Protein AF-A0A352S4W5-F1 (afdb_monomer_lite)

Radius of gyration: 32.64 Å; chains: 1; bounding box: 51×98×69 Å

Sequence (208 aa):
KQLTDIVNQSGFYPNVVENALDYLTMEVQQLAQMAQLSLSVPFSATVPSLVLPGTKGRALGLVGFDANGNAIIYPVTASVGAGNLISEGPFVAGTNFTPGTTTTLTLSQSYGTAANVQVHFDGTYQGTDQYTLNGAQIIFNVPIPVGVNKVYVVGGTTLSANLPSSGSVGDAQINWGGILNRVVDSIAALRALSSGSHNRAFATGYYG

Foldseek 3Di:
DPPPQPPPDDPDDSVVVVVVVVVVVVVVVVVVVVVVVDDDDDPPADDAAADDDPPVLQPQWDWDADPRGHTDTHHPDVCVQFPDWDKQDFDFDPHQDDAQPDFKGFGPWFQPWLVQKWKDQVNHTDDSVQWTGDTRMIGGPGGHHPPGGTMIMIGGGDDPPPDQPVPNCDLVNDQQPVPDEAEDAEPVVVVVDDCVRHVHYDHPDHHD

Secondary structure (DSSP, 8-state):
---------SSS-HHHHHHHHHHHHHHHHHHHHHHHTS----TTS------PPPTTTTTTEEEEE-TT--EEEEE--GGGG-S--EE---EEBTTTB-TTT--EEE-SS--SSGGGEEEEETTEEE-TTSEEEETTEEEESSPPPTT--EEEEEE-SS-----PPTT---GGGS--TTT--EEESSHHHHHTS-TTT-SSEEES-S--

pLDDT: mean 80.19, std 13.21, range [46.16, 96.0]

Structure (mmCIF, N/CA/C/O backbone):
data_AF-A0A352S4W5-F1
#
_entry.id   AF-A0A352S4W5-F1
#
loop_
_atom_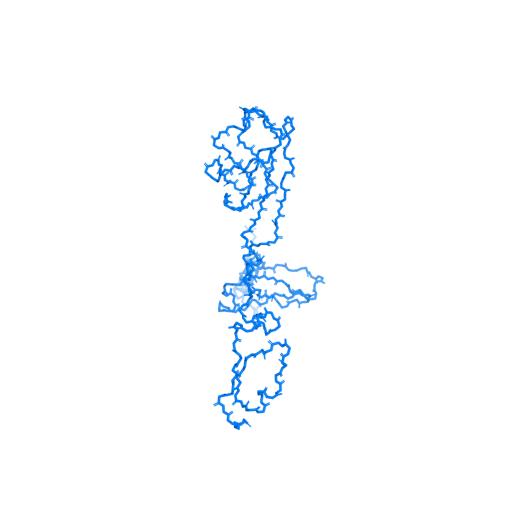site.group_PDB
_atom_site.id
_atom_site.type_symbol
_atom_site.label_atom_id
_atom_site.label_alt_id
_atom_site.label_comp_id
_atom_site.label_asym_id
_atom_site.label_entity_id
_atom_site.label_seq_id
_atom_site.pdbx_PDB_ins_code
_atom_site.Cartn_x
_atom_site.Cartn_y
_atom_site.Cartn_z
_atom_site.occupancy
_atom_site.B_iso_or_equiv
_atom_site.auth_seq_id
_atom_site.auth_comp_id
_atom_site.auth_asym_id
_atom_site.auth_atom_id
_atom_site.pdbx_PDB_model_num
ATOM 1 N N . LYS A 1 1 ? 7.316 62.866 0.713 1.00 49.31 1 LYS A N 1
ATOM 2 C CA . LYS A 1 1 ? 8.700 63.317 0.428 1.00 49.31 1 LYS A CA 1
ATOM 3 C C . LYS A 1 1 ? 9.700 62.336 1.044 1.00 49.31 1 LYS A C 1
ATOM 5 O O . LYS A 1 1 ? 10.182 62.561 2.141 1.00 49.31 1 LYS A O 1
ATOM 10 N N . GLN A 1 2 ? 10.010 61.274 0.315 1.00 46.16 2 GLN A N 1
ATOM 11 C CA . GLN A 1 2 ? 11.384 60.882 0.021 1.00 46.16 2 GLN A CA 1
ATOM 12 C C . GLN A 1 2 ? 11.359 60.778 -1.505 1.00 46.16 2 GLN A C 1
ATOM 14 O O . GLN A 1 2 ? 10.527 60.050 -2.037 1.00 46.16 2 GLN A O 1
ATOM 19 N N . LEU A 1 3 ? 12.078 61.660 -2.201 1.00 53.09 3 LEU A N 1
ATOM 20 C CA . LEU A 1 3 ? 12.102 61.648 -3.663 1.00 53.09 3 LEU A CA 1
ATOM 21 C C . LEU A 1 3 ? 13.002 60.483 -4.087 1.00 53.09 3 LEU A C 1
ATOM 23 O O . LEU A 1 3 ? 14.208 60.660 -4.212 1.00 53.09 3 LEU A O 1
ATOM 27 N N . THR A 1 4 ? 12.435 59.287 -4.231 1.00 55.66 4 THR A N 1
ATOM 28 C CA . THR A 1 4 ? 13.068 58.161 -4.933 1.00 55.66 4 THR A CA 1
ATOM 29 C C . THR A 1 4 ? 12.816 58.325 -6.425 1.00 55.66 4 THR A C 1
ATOM 31 O O . THR A 1 4 ? 12.075 57.563 -7.030 1.00 55.66 4 THR A O 1
ATOM 34 N N . ASP A 1 5 ? 13.360 59.397 -6.985 1.00 59.59 5 ASP A N 1
ATOM 35 C CA . ASP A 1 5 ? 13.502 59.546 -8.425 1.00 59.59 5 ASP A CA 1
ATOM 36 C C . ASP A 1 5 ? 14.958 59.950 -8.642 1.00 59.59 5 ASP A C 1
ATOM 38 O O . ASP A 1 5 ? 15.397 61.016 -8.188 1.00 59.59 5 ASP A O 1
ATOM 42 N N . ILE A 1 6 ? 15.754 59.035 -9.196 1.00 57.72 6 ILE A N 1
ATOM 43 C CA . ILE A 1 6 ? 17.152 59.312 -9.511 1.00 57.72 6 ILE A CA 1
ATOM 44 C C . ILE A 1 6 ? 17.125 60.376 -10.609 1.00 57.72 6 ILE A C 1
ATOM 46 O O . ILE A 1 6 ? 16.661 60.150 -11.720 1.00 57.72 6 ILE A O 1
ATOM 50 N N . VAL A 1 7 ? 17.586 61.583 -10.306 1.00 61.25 7 VAL A N 1
ATOM 51 C CA . VAL A 1 7 ? 17.651 62.652 -11.307 1.00 61.25 7 VAL A CA 1
ATOM 52 C C . VAL A 1 7 ? 18.766 62.363 -12.315 1.00 61.25 7 VAL A C 1
ATOM 54 O O . VAL A 1 7 ? 19.828 61.858 -11.952 1.00 61.25 7 VAL A O 1
ATOM 57 N N . ASN A 1 8 ? 18.526 62.687 -13.589 1.00 56.41 8 ASN A N 1
ATOM 58 C CA . ASN A 1 8 ? 19.443 62.432 -14.704 1.00 56.41 8 ASN A CA 1
ATOM 59 C C . ASN A 1 8 ? 20.763 63.208 -14.533 1.00 56.41 8 ASN A C 1
ATOM 61 O O . ASN A 1 8 ? 20.871 64.356 -14.957 1.00 56.41 8 ASN A O 1
ATOM 65 N N . GLN A 1 9 ? 21.745 62.599 -13.863 1.00 59.91 9 GLN A N 1
ATOM 66 C CA . GLN A 1 9 ? 23.038 63.216 -13.545 1.00 59.91 9 GLN A CA 1
ATOM 67 C C . GLN A 1 9 ? 24.246 62.529 -14.202 1.00 59.91 9 GLN A C 1
ATOM 69 O O . GLN A 1 9 ? 25.379 62.860 -13.861 1.00 59.91 9 GLN A O 1
ATOM 74 N N . SER A 1 10 ? 24.071 61.599 -15.150 1.00 60.97 10 SER A N 1
ATOM 75 C CA . SER A 1 10 ? 25.204 61.057 -15.921 1.00 60.97 10 SER A CA 1
ATOM 76 C C . SER A 1 10 ? 24.767 60.177 -17.100 1.00 60.97 10 SER A C 1
ATOM 78 O O . SER A 1 10 ? 23.579 60.034 -17.361 1.00 60.97 10 SER A O 1
ATOM 80 N N . GLY A 1 11 ? 25.730 59.546 -17.788 1.00 63.12 11 GLY A N 1
ATOM 81 C CA . GLY A 1 11 ? 25.560 58.683 -18.971 1.00 63.12 11 GLY A CA 1
ATOM 82 C C . GLY A 1 11 ? 24.716 57.408 -18.794 1.00 63.12 11 GLY A C 1
ATOM 83 O O . GLY A 1 11 ? 24.704 56.569 -19.691 1.00 63.12 11 GLY A O 1
ATOM 84 N N . PHE A 1 12 ? 24.000 57.270 -17.677 1.00 58.69 12 PHE A N 1
ATOM 85 C CA . PHE A 1 12 ? 23.005 56.233 -17.428 1.00 58.69 12 PHE A CA 1
ATOM 86 C C . PHE A 1 12 ? 21.668 56.907 -17.132 1.00 58.69 12 PHE A C 1
ATOM 88 O O . PHE A 1 12 ? 21.506 57.570 -16.109 1.00 58.69 12 PHE A O 1
ATOM 95 N N . TYR A 1 13 ? 20.718 56.750 -18.052 1.00 70.88 13 TYR A N 1
ATOM 96 C CA . TYR A 1 13 ? 19.383 57.316 -17.916 1.00 70.88 13 TYR A CA 1
ATOM 97 C C . TYR A 1 13 ? 18.656 56.651 -16.735 1.00 70.88 13 TYR A C 1
ATOM 99 O O . TYR A 1 13 ? 18.467 55.435 -16.764 1.00 70.88 13 TYR A O 1
ATOM 107 N N . PRO A 1 14 ? 18.200 57.415 -15.730 1.00 70.94 14 PRO A N 1
ATOM 108 C CA . PRO A 1 14 ? 17.545 56.872 -14.538 1.00 70.94 14 PRO A CA 1
ATOM 109 C C . PRO A 1 14 ? 16.365 55.942 -14.822 1.00 70.94 14 PRO A C 1
ATOM 111 O O . PRO A 1 14 ? 16.257 54.880 -14.227 1.00 70.94 14 PRO A O 1
ATOM 114 N N . ASN A 1 15 ? 15.543 56.284 -15.816 1.00 73.44 15 ASN A N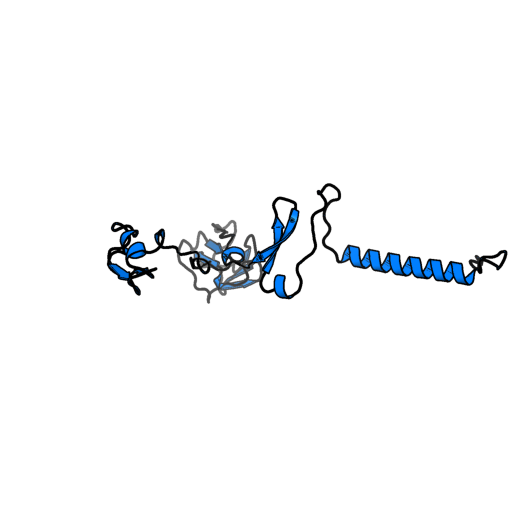 1
ATOM 115 C CA . ASN A 1 15 ? 14.419 55.461 -16.267 1.00 73.44 15 ASN A CA 1
ATOM 116 C C . ASN A 1 15 ? 14.868 54.050 -16.711 1.00 73.44 15 ASN A C 1
ATOM 118 O O . ASN A 1 15 ? 14.196 53.067 -16.426 1.00 73.44 15 ASN A O 1
ATOM 122 N N . VAL A 1 16 ? 16.040 53.926 -17.343 1.00 77.12 16 VAL A N 1
ATOM 123 C CA . VAL A 1 16 ? 16.600 52.622 -17.741 1.00 77.12 16 VAL A CA 1
ATOM 124 C C . VAL A 1 16 ? 17.017 51.806 -16.517 1.00 77.12 16 VAL A C 1
ATOM 126 O O . VAL A 1 16 ? 16.836 50.592 -16.509 1.00 77.12 16 VAL A O 1
ATOM 129 N N . VAL A 1 17 ? 17.550 52.462 -15.484 1.00 79.31 17 VAL A N 1
A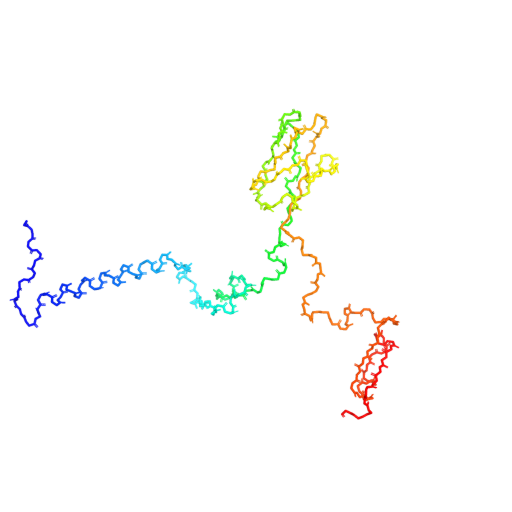TOM 130 C CA . VAL A 1 17 ? 17.971 51.805 -14.239 1.00 79.31 17 VAL A CA 1
ATOM 131 C C . VAL A 1 17 ? 16.761 51.327 -13.438 1.00 79.31 17 VAL A C 1
ATOM 133 O O . VAL A 1 17 ? 16.753 50.180 -13.004 1.00 79.31 17 VAL A O 1
ATOM 136 N N . GLU A 1 18 ? 15.725 52.155 -13.303 1.00 83.25 18 GLU A N 1
ATOM 137 C CA . GLU A 1 18 ? 14.492 51.776 -12.600 1.00 83.25 18 GLU A CA 1
ATOM 138 C C . GLU A 1 18 ? 13.754 50.648 -13.331 1.00 83.25 18 GLU A C 1
ATOM 140 O O . GLU A 1 18 ? 13.415 49.638 -12.723 1.00 83.25 18 GLU A O 1
ATOM 145 N N . ASN A 1 19 ? 13.622 50.731 -14.660 1.00 81.69 19 ASN A N 1
ATOM 146 C CA . ASN A 1 19 ? 13.033 49.640 -15.442 1.00 81.69 19 ASN A CA 1
ATOM 147 C C . ASN A 1 19 ? 13.830 48.333 -15.306 1.00 81.69 19 ASN A C 1
ATOM 149 O O . ASN A 1 19 ? 13.241 47.253 -15.267 1.00 81.69 19 ASN A O 1
ATOM 153 N N . ALA A 1 20 ? 15.164 48.409 -15.246 1.00 84.81 20 ALA A N 1
ATOM 154 C CA . ALA A 1 20 ? 16.004 47.235 -15.031 1.00 84.81 20 ALA A CA 1
ATOM 155 C C . ALA A 1 20 ? 15.819 46.653 -13.619 1.00 84.81 20 ALA A C 1
ATOM 157 O O . ALA A 1 20 ? 15.785 45.434 -13.466 1.00 84.81 20 ALA A O 1
ATOM 158 N N . LEU A 1 21 ? 15.663 47.499 -12.597 1.00 86.81 21 LEU A N 1
ATOM 159 C CA . LEU A 1 21 ? 15.423 47.076 -11.217 1.00 86.81 21 LEU A CA 1
ATOM 160 C C . LEU A 1 21 ? 14.041 46.426 -11.047 1.00 86.81 21 LEU A C 1
ATOM 162 O O . LEU A 1 21 ? 13.929 45.380 -10.404 1.00 86.81 21 LEU A O 1
ATOM 166 N N . ASP A 1 22 ? 13.006 46.999 -11.659 1.00 88.69 22 ASP A N 1
ATOM 167 C CA . ASP A 1 22 ? 11.654 46.436 -11.670 1.00 88.69 22 ASP A CA 1
ATOM 168 C C . ASP A 1 22 ? 11.630 45.082 -12.384 1.00 88.69 22 ASP A C 1
ATOM 170 O O . ASP A 1 22 ? 11.047 44.116 -11.888 1.00 88.69 22 ASP A O 1
ATOM 174 N N . TYR A 1 23 ? 12.329 44.977 -13.517 1.00 89.56 23 TYR A N 1
ATOM 175 C CA . TYR A 1 23 ? 12.470 43.726 -14.253 1.00 89.56 23 TYR A CA 1
ATOM 176 C C . TYR A 1 23 ? 13.184 42.645 -13.428 1.00 89.56 23 TYR A C 1
ATOM 178 O O . TYR A 1 23 ? 12.669 41.534 -13.306 1.00 89.56 23 TYR A O 1
ATOM 186 N N . LEU A 1 24 ? 14.304 42.979 -12.777 1.00 90.12 24 LEU A N 1
ATOM 187 C CA . LEU A 1 24 ? 14.994 42.060 -11.864 1.00 90.12 24 LEU A CA 1
ATOM 188 C C . LEU A 1 24 ? 14.100 41.642 -10.692 1.00 90.12 24 LEU A C 1
ATOM 190 O O . LEU A 1 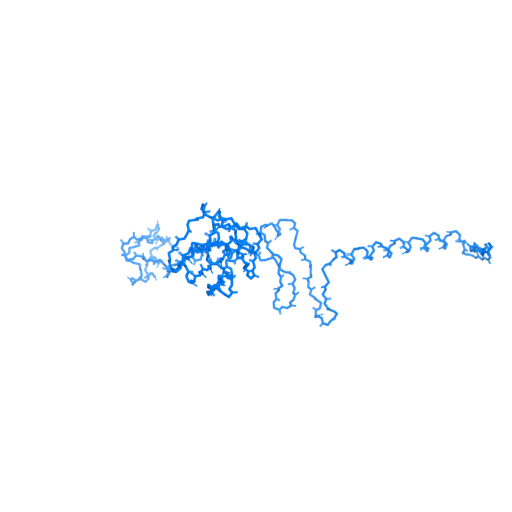24 ? 14.100 40.480 -10.289 1.00 90.12 24 LEU A O 1
ATOM 194 N N . THR A 1 25 ? 13.304 42.567 -10.159 1.00 92.38 25 THR A N 1
ATOM 195 C CA . THR A 1 25 ? 12.363 42.274 -9.074 1.00 92.38 25 THR A CA 1
ATOM 196 C C . THR A 1 25 ? 11.287 41.291 -9.532 1.00 92.38 25 THR A C 1
ATOM 198 O O . THR A 1 25 ? 10.990 40.335 -8.815 1.00 92.38 25 THR A O 1
ATOM 201 N N . MET A 1 26 ? 10.749 41.468 -10.743 1.00 94.81 26 MET A N 1
ATOM 202 C CA . MET A 1 26 ? 9.802 40.523 -11.338 1.00 94.81 26 MET A CA 1
ATOM 203 C C . MET A 1 26 ? 10.430 39.143 -11.559 1.00 94.81 26 MET A C 1
ATOM 205 O O . MET A 1 26 ? 9.821 38.140 -11.188 1.00 94.81 26 MET A O 1
ATOM 209 N N . GLU A 1 27 ? 11.644 39.064 -12.108 1.00 93.81 27 GLU A N 1
ATOM 210 C CA . GLU A 1 27 ? 12.341 37.785 -12.307 1.00 93.81 27 GLU A CA 1
ATOM 211 C C . GLU A 1 27 ? 12.600 37.059 -10.979 1.00 93.81 27 GLU A C 1
ATOM 213 O O . GLU A 1 27 ? 12.355 35.856 -10.869 1.00 93.81 27 GLU A O 1
ATOM 218 N N . VAL A 1 28 ? 13.026 37.779 -9.935 1.00 92.88 28 VAL A N 1
ATOM 219 C CA . VAL A 1 28 ? 13.244 37.206 -8.596 1.00 92.88 28 VAL A CA 1
ATOM 220 C C . VAL A 1 28 ? 11.937 36.698 -7.990 1.00 92.88 28 VAL A C 1
ATOM 222 O O . VAL A 1 28 ? 11.913 35.614 -7.406 1.00 92.88 28 VAL A O 1
ATOM 225 N N . GLN A 1 29 ? 10.836 37.437 -8.151 1.00 92.31 29 GLN A N 1
ATOM 226 C CA . GLN A 1 29 ? 9.517 36.993 -7.696 1.00 92.31 29 GLN A CA 1
ATOM 227 C C . GLN A 1 29 ? 9.057 35.727 -8.433 1.00 92.31 29 GLN A C 1
ATOM 229 O O . GLN A 1 29 ? 8.552 34.799 -7.797 1.00 92.31 29 GLN A O 1
ATOM 234 N N . GLN A 1 30 ? 9.288 35.641 -9.747 1.00 92.88 30 GLN A N 1
ATOM 235 C CA . GLN A 1 30 ? 8.976 34.448 -10.538 1.00 92.88 30 GLN A CA 1
ATOM 236 C C . GLN A 1 30 ? 9.821 33.241 -10.111 1.00 92.88 30 GLN A C 1
ATOM 238 O O . GLN A 1 30 ? 9.277 32.158 -9.891 1.00 92.88 30 GLN A O 1
ATOM 243 N N . LEU A 1 31 ? 11.130 33.421 -9.919 1.00 90.94 31 LEU A N 1
ATOM 244 C CA . LEU A 1 31 ? 12.028 32.371 -9.430 1.00 90.94 31 LEU A CA 1
ATOM 245 C C . LEU A 1 31 ? 11.635 31.885 -8.030 1.00 90.94 31 LEU A C 1
ATOM 247 O O . LEU A 1 31 ? 11.645 30.680 -7.778 1.00 90.94 31 LEU A O 1
ATOM 251 N N . ALA A 1 32 ? 11.238 32.792 -7.135 1.00 89.62 32 ALA A N 1
ATOM 252 C CA . ALA A 1 32 ? 10.765 32.436 -5.800 1.00 89.62 32 ALA A CA 1
ATOM 253 C C . ALA A 1 32 ? 9.486 31.586 -5.860 1.00 89.62 32 ALA A C 1
ATOM 255 O O . ALA A 1 32 ? 9.396 30.561 -5.182 1.00 89.62 32 ALA A O 1
ATOM 256 N N . GLN A 1 33 ? 8.530 31.956 -6.716 1.00 91.50 33 GLN A N 1
ATOM 257 C CA . GLN A 1 33 ? 7.308 31.178 -6.916 1.00 91.50 33 GLN A CA 1
ATOM 258 C C . GLN A 1 33 ? 7.606 29.798 -7.520 1.00 91.50 33 GLN A C 1
ATOM 260 O O . GLN A 1 33 ? 7.054 28.792 -7.074 1.00 91.50 33 GLN A O 1
ATOM 265 N N . MET A 1 34 ? 8.511 29.726 -8.500 1.00 88.00 34 MET A N 1
ATOM 266 C CA . MET A 1 34 ? 8.946 28.453 -9.080 1.00 88.00 34 MET A CA 1
ATOM 267 C C . MET A 1 34 ? 9.621 27.556 -8.040 1.00 88.00 34 MET A C 1
ATOM 269 O O . MET A 1 34 ? 9.313 26.368 -7.977 1.00 88.00 34 MET A O 1
ATOM 273 N N . ALA A 1 35 ? 10.488 28.113 -7.192 1.00 85.62 35 ALA A N 1
ATOM 274 C CA . ALA A 1 35 ? 11.139 27.370 -6.118 1.00 85.62 35 ALA A CA 1
ATOM 275 C C . ALA A 1 35 ? 10.122 26.833 -5.094 1.00 85.62 35 ALA A C 1
ATOM 277 O O . ALA A 1 35 ? 10.218 25.674 -4.694 1.00 85.62 35 ALA A O 1
ATOM 278 N N . GLN A 1 36 ? 9.107 27.626 -4.728 1.00 81.44 36 GLN A N 1
ATOM 279 C CA . GLN A 1 36 ? 8.027 27.207 -3.820 1.00 81.44 36 GLN A CA 1
ATOM 280 C C . GLN A 1 36 ? 7.156 26.078 -4.383 1.00 81.44 36 GLN A C 1
ATOM 282 O O . GLN A 1 36 ? 6.617 25.281 -3.619 1.00 81.44 36 GLN A O 1
ATOM 287 N N . LEU A 1 37 ? 7.017 26.004 -5.706 1.00 75.81 37 LEU A N 1
ATOM 288 C CA . LEU A 1 37 ? 6.257 24.960 -6.396 1.00 75.81 37 LEU A CA 1
ATOM 289 C C . LEU A 1 37 ? 7.124 23.759 -6.815 1.00 75.81 37 LEU A C 1
ATOM 291 O O . LEU A 1 37 ? 6.619 22.832 -7.448 1.00 75.81 37 LEU A O 1
ATOM 295 N N . SER A 1 38 ? 8.418 23.766 -6.483 1.00 81.38 38 SER A N 1
ATOM 296 C CA . SER A 1 38 ? 9.368 22.710 -6.843 1.00 81.38 38 SER A CA 1
ATOM 297 C C . SER A 1 38 ? 9.586 21.696 -5.716 1.00 81.38 38 SER A C 1
ATOM 299 O O . SER A 1 38 ? 9.355 21.969 -4.538 1.00 81.38 38 SER A O 1
ATOM 301 N N . LEU A 1 39 ? 10.060 20.502 -6.080 1.00 75.31 39 LEU A N 1
ATOM 302 C CA . LEU A 1 39 ? 10.500 19.496 -5.117 1.00 75.31 39 LEU A CA 1
ATOM 303 C C . LEU A 1 39 ? 11.868 19.900 -4.548 1.00 75.31 39 LEU A C 1
ATOM 305 O O . LEU A 1 39 ? 12.860 19.914 -5.273 1.00 75.31 39 LEU A O 1
ATOM 309 N N . SER A 1 40 ? 11.919 20.214 -3.253 1.00 74.69 40 SER A N 1
ATOM 310 C CA . SER A 1 40 ? 13.152 20.613 -2.568 1.00 74.69 40 SER A CA 1
ATOM 311 C C . SER A 1 40 ? 13.933 19.395 -2.064 1.00 74.69 40 SER A C 1
ATOM 313 O O . SER A 1 40 ? 13.374 18.537 -1.379 1.00 74.69 40 SER A O 1
ATOM 315 N N . VAL A 1 41 ? 15.229 19.333 -2.378 1.00 73.00 41 VAL A N 1
ATOM 316 C CA . VAL A 1 41 ? 16.178 18.351 -1.828 1.00 73.00 41 VAL A CA 1
ATOM 317 C C . VAL A 1 41 ? 17.235 19.066 -0.974 1.00 73.00 41 VAL A C 1
ATOM 319 O O . VAL A 1 41 ? 17.597 20.202 -1.289 1.00 73.00 41 VAL A O 1
ATOM 322 N N . PRO A 1 42 ? 17.744 18.453 0.111 1.00 77.19 42 PRO A N 1
ATOM 323 C CA . PRO A 1 42 ? 18.750 19.085 0.963 1.00 77.19 42 PRO A CA 1
ATOM 324 C C . PRO A 1 42 ? 20.038 19.424 0.202 1.00 77.19 42 PRO A C 1
ATOM 326 O O . PRO A 1 42 ? 20.511 18.629 -0.604 1.00 77.19 42 PRO A O 1
ATOM 329 N N . PHE A 1 43 ? 20.675 20.549 0.540 1.00 68.44 43 PHE A N 1
ATOM 330 C CA . PHE A 1 43 ? 21.968 20.960 -0.037 1.00 68.44 43 PHE A CA 1
ATOM 331 C C . PHE A 1 43 ? 23.118 19.970 0.216 1.00 68.44 43 PHE A C 1
ATOM 333 O O . PHE A 1 43 ? 24.135 20.025 -0.468 1.00 68.44 43 PHE A O 1
ATOM 340 N N . SER A 1 44 ? 22.976 19.079 1.201 1.00 71.94 44 SER A N 1
ATOM 341 C CA . SER A 1 44 ? 23.936 18.009 1.485 1.00 71.94 44 SER A CA 1
ATOM 342 C C . SER A 1 44 ? 23.807 16.799 0.552 1.00 71.94 44 SER A C 1
ATOM 344 O O . SER A 1 44 ? 24.654 15.909 0.607 1.00 71.94 44 SER A O 1
ATOM 346 N N . ALA A 1 45 ? 22.768 16.738 -0.287 1.00 63.19 45 ALA A N 1
ATOM 347 C CA . ALA A 1 45 ? 22.604 15.676 -1.268 1.00 63.19 45 ALA A CA 1
ATOM 348 C C . ALA A 1 45 ? 23.546 15.897 -2.463 1.00 63.19 45 ALA A C 1
ATOM 350 O O . ALA A 1 45 ? 23.664 17.006 -2.987 1.00 63.19 45 ALA A O 1
ATOM 351 N N . THR A 1 46 ? 24.210 14.835 -2.928 1.00 66.25 46 THR A N 1
ATOM 352 C CA . THR A 1 46 ? 24.876 14.834 -4.241 1.00 66.25 46 THR A CA 1
ATOM 353 C C . THR A 1 46 ? 23.842 15.194 -5.300 1.00 66.25 46 THR A C 1
ATOM 355 O O . THR A 1 46 ? 22.793 14.561 -5.293 1.00 66.25 46 THR A O 1
ATOM 358 N N . VAL A 1 47 ? 24.115 16.194 -6.157 1.00 61.59 47 VAL A N 1
ATOM 359 C CA . VAL A 1 47 ? 23.134 16.793 -7.089 1.00 61.59 47 VAL A CA 1
ATOM 360 C C . VAL A 1 47 ? 22.385 15.693 -7.850 1.00 61.59 47 VAL A C 1
ATOM 362 O O . VAL A 1 47 ? 22.937 15.135 -8.803 1.00 61.59 47 VAL A O 1
ATOM 365 N N . PRO A 1 48 ? 21.151 15.361 -7.441 1.00 64.50 48 PRO A N 1
ATOM 366 C CA . PRO A 1 48 ? 20.411 14.307 -8.092 1.00 64.50 48 PRO A CA 1
ATOM 367 C C . PRO A 1 48 ? 19.779 14.870 -9.360 1.00 64.50 48 PRO A C 1
ATOM 369 O O . PRO A 1 48 ? 19.336 16.020 -9.400 1.00 64.50 48 PRO A O 1
ATOM 372 N N . SER A 1 49 ? 19.700 14.061 -10.412 1.00 70.06 49 SER A N 1
ATOM 373 C CA . SER A 1 49 ? 18.870 14.406 -11.562 1.00 70.06 49 SER A CA 1
ATOM 374 C C . SER A 1 49 ? 17.405 14.333 -11.135 1.00 70.06 49 SER A C 1
ATOM 376 O O . SER A 1 49 ? 16.848 13.250 -10.972 1.00 70.06 49 SER A O 1
ATOM 378 N N . LEU A 1 50 ? 16.780 15.492 -10.921 1.00 72.31 50 LEU A N 1
ATOM 379 C CA . LEU A 1 50 ? 15.365 15.617 -10.541 1.00 72.31 50 LEU A CA 1
ATOM 380 C C . LEU A 1 50 ? 14.449 15.873 -11.747 1.00 72.31 50 LEU A C 1
ATOM 382 O O . LEU A 1 50 ? 13.305 16.304 -11.601 1.00 72.31 50 LEU A O 1
ATOM 386 N N . VAL A 1 51 ? 14.954 15.634 -12.957 1.00 78.69 51 VAL A N 1
ATOM 387 C CA . VAL A 1 51 ? 14.202 15.856 -14.191 1.00 78.69 51 VAL A CA 1
ATOM 388 C C . VAL A 1 51 ? 13.266 14.676 -14.424 1.00 78.69 51 VAL A C 1
ATOM 390 O O . VAL A 1 51 ? 13.697 13.583 -14.787 1.00 78.69 51 VAL A O 1
ATOM 393 N N . LEU A 1 52 ? 11.965 14.910 -14.250 1.00 77.00 52 LEU A N 1
ATOM 394 C CA . LEU A 1 52 ? 10.953 13.925 -14.619 1.00 77.00 52 LEU A CA 1
ATOM 395 C C . LEU A 1 52 ? 10.897 13.761 -16.148 1.00 77.00 52 LEU A C 1
ATOM 397 O O . LEU A 1 52 ? 10.971 14.754 -16.880 1.00 77.00 52 LEU A O 1
ATOM 401 N N . PRO A 1 53 ? 10.710 12.532 -16.658 1.00 80.25 53 PRO A N 1
ATOM 402 C CA . PRO A 1 53 ? 10.532 12.302 -18.084 1.00 80.25 53 PRO A CA 1
ATOM 403 C C . PRO A 1 53 ? 9.234 12.953 -18.591 1.00 80.25 53 PRO A C 1
ATOM 405 O O . PRO A 1 53 ? 8.289 13.200 -17.835 1.00 80.25 53 PRO A O 1
ATOM 408 N N . GLY A 1 54 ? 9.175 13.225 -19.899 1.00 81.75 54 GLY A N 1
ATOM 409 C CA . GLY A 1 54 ? 8.020 13.870 -20.535 1.00 81.75 54 GLY A CA 1
ATOM 410 C C . GLY A 1 54 ? 6.707 13.097 -20.347 1.00 81.75 54 GLY A C 1
ATOM 411 O O . GLY A 1 54 ? 6.699 11.950 -19.908 1.00 81.75 54 GLY A O 1
ATOM 412 N N . THR A 1 55 ? 5.572 13.692 -20.732 1.00 76.25 55 THR A N 1
ATOM 413 C CA . THR A 1 55 ? 4.220 13.167 -20.433 1.00 76.25 55 THR A CA 1
ATOM 414 C C . THR A 1 55 ? 4.021 11.679 -20.744 1.00 76.25 55 THR A C 1
ATOM 416 O O . THR A 1 55 ? 3.372 10.990 -19.964 1.00 76.25 55 THR A O 1
ATOM 419 N N . LYS A 1 56 ? 4.621 11.158 -21.823 1.00 75.94 56 LYS A N 1
ATOM 420 C CA . LYS A 1 56 ? 4.568 9.725 -22.159 1.00 75.94 56 LYS A CA 1
ATOM 421 C C . LYS A 1 56 ? 5.380 8.836 -21.206 1.00 75.94 56 LYS A C 1
ATOM 423 O O . LYS A 1 56 ? 4.946 7.732 -20.921 1.00 75.94 56 LYS A O 1
ATOM 428 N N . GLY A 1 57 ? 6.523 9.308 -20.709 1.00 73.62 57 GLY A N 1
ATOM 429 C CA . GLY A 1 57 ? 7.398 8.555 -19.800 1.00 73.62 57 GLY A CA 1
ATOM 430 C C . GLY A 1 57 ? 6.938 8.549 -18.340 1.00 73.62 57 GLY A C 1
ATOM 431 O O . GLY A 1 57 ? 7.387 7.709 -17.573 1.00 73.62 57 GLY A O 1
ATOM 432 N N . ARG A 1 58 ? 6.026 9.454 -17.961 1.00 79.44 58 ARG A N 1
ATOM 433 C CA . ARG A 1 58 ? 5.383 9.494 -16.632 1.00 79.44 58 ARG A CA 1
ATOM 434 C C . ARG A 1 58 ? 3.955 8.935 -16.608 1.00 79.44 58 ARG A C 1
ATOM 436 O O . ARG A 1 58 ? 3.312 8.954 -15.563 1.00 79.44 58 ARG A O 1
ATOM 443 N N . ALA A 1 59 ? 3.416 8.508 -17.751 1.00 74.38 59 ALA A N 1
ATOM 444 C CA . ALA A 1 59 ? 2.059 7.976 -17.813 1.00 74.38 59 ALA A CA 1
ATOM 445 C C . ALA A 1 59 ? 1.968 6.673 -17.003 1.00 74.38 59 ALA A C 1
ATOM 447 O O . ALA A 1 59 ? 2.787 5.780 -17.194 1.00 74.38 59 ALA A O 1
ATOM 448 N N . LEU A 1 60 ? 0.968 6.570 -16.118 1.00 62.56 60 LEU A N 1
ATOM 449 C CA . LEU A 1 60 ? 0.724 5.385 -15.278 1.00 62.56 60 LEU A CA 1
ATOM 450 C C . LEU A 1 60 ? 1.949 4.947 -14.439 1.00 62.56 60 LEU A C 1
ATOM 452 O O . LEU A 1 60 ? 2.153 3.756 -14.200 1.00 62.56 60 LEU A O 1
ATOM 456 N N . GLY A 1 61 ? 2.773 5.906 -14.004 1.00 71.00 61 GLY A N 1
ATOM 457 C CA . GLY A 1 61 ? 3.956 5.680 -13.172 1.00 71.00 61 GLY A CA 1
ATOM 458 C C . GLY A 1 61 ? 3.921 6.485 -11.872 1.00 71.00 61 GLY A C 1
ATOM 459 O O . GLY A 1 61 ? 3.229 7.499 -11.780 1.00 71.00 61 GLY A O 1
ATOM 460 N N . LEU A 1 62 ? 4.678 6.041 -10.871 1.00 77.06 62 LEU A N 1
ATOM 461 C CA . LEU A 1 62 ? 4.925 6.784 -9.636 1.00 77.06 62 LEU A CA 1
ATOM 462 C C . LEU A 1 62 ? 6.310 7.409 -9.662 1.00 77.06 62 LEU A C 1
ATOM 464 O O . LEU A 1 62 ? 7.266 6.813 -10.153 1.00 77.06 62 LEU A O 1
ATOM 468 N N . VAL A 1 63 ? 6.418 8.601 -9.088 1.00 83.81 63 VAL A N 1
ATOM 469 C CA . VAL A 1 63 ? 7.708 9.252 -8.872 1.00 83.81 63 VAL A CA 1
ATOM 470 C C . VAL A 1 63 ? 8.329 8.673 -7.605 1.00 83.81 63 VAL A C 1
ATOM 472 O O . VAL A 1 63 ? 7.693 8.667 -6.553 1.00 83.81 63 VAL A O 1
ATOM 475 N N . GLY A 1 64 ? 9.570 8.209 -7.698 1.00 82.56 64 GLY A N 1
ATOM 476 C CA . GLY A 1 64 ? 10.379 7.832 -6.544 1.00 82.56 64 GLY A CA 1
ATOM 477 C C . GLY A 1 64 ? 11.842 8.204 -6.750 1.00 82.56 64 GLY A C 1
ATOM 478 O O . GLY A 1 64 ? 12.192 8.848 -7.739 1.00 82.56 64 GLY A O 1
ATOM 479 N N . PHE A 1 65 ? 12.690 7.787 -5.814 1.00 83.88 65 PHE A N 1
ATOM 480 C CA . PHE A 1 65 ? 14.129 8.034 -5.862 1.00 83.88 65 PHE A CA 1
ATOM 481 C C . PHE A 1 65 ? 14.902 6.721 -6.023 1.00 83.88 65 PHE A C 1
ATOM 483 O O . PHE A 1 65 ? 14.454 5.677 -5.539 1.00 83.88 65 PHE A O 1
ATOM 490 N N . ASP A 1 66 ? 16.027 6.752 -6.736 1.00 75.00 66 ASP A N 1
ATOM 491 C CA . ASP A 1 66 ? 16.966 5.625 -6.807 1.00 75.00 66 ASP A CA 1
ATOM 492 C C . ASP A 1 66 ? 17.967 5.636 -5.629 1.00 75.00 66 ASP A C 1
ATOM 494 O O . ASP A 1 66 ? 17.920 6.504 -4.754 1.00 75.00 66 ASP A O 1
ATOM 498 N N . ALA A 1 67 ? 18.891 4.667 -5.595 1.00 74.81 67 ALA A N 1
ATOM 499 C CA . ALA A 1 67 ? 19.919 4.557 -4.550 1.00 74.81 67 ALA A CA 1
ATOM 500 C C . ALA A 1 67 ? 20.883 5.759 -4.494 1.00 74.81 67 ALA A C 1
ATOM 502 O O . ALA A 1 67 ? 21.598 5.940 -3.509 1.00 74.81 67 ALA A O 1
ATOM 503 N N . ASN A 1 68 ? 20.890 6.581 -5.541 1.00 76.06 68 ASN A N 1
ATOM 504 C CA . ASN A 1 68 ? 21.725 7.759 -5.695 1.00 76.06 68 ASN A CA 1
ATOM 505 C C . ASN A 1 68 ? 20.913 9.057 -5.503 1.00 76.06 68 ASN A C 1
ATOM 507 O O . ASN A 1 68 ? 21.468 10.144 -5.641 1.00 76.06 68 ASN A O 1
ATOM 511 N N . GLY A 1 69 ? 19.620 8.956 -5.169 1.00 73.06 69 GLY A N 1
ATOM 512 C CA . GLY A 1 69 ? 18.724 10.085 -4.934 1.00 73.06 69 GLY A CA 1
ATOM 513 C C . GLY A 1 69 ? 18.134 10.722 -6.196 1.00 73.06 69 GLY A C 1
ATOM 514 O O . GLY A 1 69 ? 17.465 11.747 -6.075 1.00 73.06 69 GLY A O 1
ATOM 515 N N . ASN A 1 70 ? 18.346 10.163 -7.393 1.00 79.88 70 ASN A N 1
ATOM 516 C CA . ASN A 1 70 ? 17.769 10.701 -8.632 1.00 79.88 70 ASN A CA 1
ATOM 517 C C . ASN A 1 70 ? 16.269 10.423 -8.705 1.00 79.88 70 ASN A C 1
ATOM 519 O O . ASN A 1 70 ? 15.817 9.356 -8.291 1.00 79.88 70 ASN A O 1
ATOM 523 N N . ALA A 1 71 ? 15.506 11.344 -9.295 1.00 83.25 71 ALA A N 1
ATOM 524 C CA . ALA A 1 71 ? 14.099 11.106 -9.581 1.00 83.25 71 ALA A CA 1
ATOM 525 C C . ALA A 1 71 ? 13.964 10.069 -10.704 1.00 83.25 71 ALA A C 1
ATOM 527 O O . ALA A 1 71 ? 14.469 10.253 -11.812 1.00 83.25 71 ALA A O 1
ATOM 528 N N . ILE A 1 72 ? 13.239 8.991 -10.429 1.00 82.88 72 ILE A N 1
ATOM 529 C CA . ILE A 1 72 ? 12.941 7.928 -11.386 1.00 82.88 72 ILE A CA 1
ATOM 530 C C . ILE A 1 72 ? 11.438 7.644 -11.388 1.00 82.88 72 ILE A C 1
ATOM 532 O O . ILE A 1 72 ? 10.754 7.789 -10.372 1.00 82.88 72 ILE A O 1
ATOM 536 N N . ILE A 1 73 ? 10.908 7.261 -12.551 1.00 83.50 73 ILE A N 1
ATOM 537 C CA . ILE A 1 73 ? 9.534 6.776 -12.665 1.00 83.50 73 ILE A CA 1
ATOM 538 C C . ILE A 1 73 ? 9.538 5.272 -12.448 1.00 83.50 73 ILE A C 1
ATOM 540 O O . ILE A 1 73 ? 10.077 4.518 -13.258 1.00 83.50 73 ILE A O 1
ATOM 544 N N . TYR A 1 74 ? 8.898 4.841 -11.371 1.00 74.12 74 TYR A N 1
ATOM 545 C CA . TYR A 1 74 ? 8.568 3.443 -11.180 1.00 74.12 74 TYR A CA 1
ATOM 546 C C . TYR A 1 74 ? 7.268 3.142 -11.928 1.00 74.12 74 TYR A C 1
ATOM 548 O O . TYR A 1 74 ? 6.305 3.909 -11.808 1.00 74.12 74 TYR A O 1
ATOM 556 N N . PRO A 1 75 ? 7.192 2.045 -12.701 1.00 64.44 75 PRO A N 1
ATOM 557 C CA . PRO A 1 75 ? 5.904 1.582 -13.194 1.00 64.44 75 PRO A CA 1
ATOM 558 C C . PRO A 1 75 ? 4.977 1.362 -11.997 1.00 64.44 75 PRO A C 1
ATOM 560 O O . PRO A 1 75 ? 5.418 0.871 -10.955 1.00 64.44 75 PRO A O 1
ATOM 563 N N . VAL A 1 76 ? 3.694 1.700 -12.141 1.00 59.25 76 VAL A N 1
ATOM 564 C CA . VAL A 1 76 ? 2.661 1.253 -11.198 1.00 59.25 76 VAL A CA 1
ATOM 565 C C . VAL A 1 76 ? 2.545 -0.265 -11.360 1.00 59.25 76 VAL A C 1
ATOM 567 O O . VAL A 1 76 ? 1.717 -0.779 -12.107 1.00 59.25 76 VAL A O 1
ATOM 570 N N . THR A 1 77 ? 3.449 -1.010 -10.728 1.00 50.03 77 THR A N 1
ATOM 571 C CA . THR A 1 77 ? 3.273 -2.442 -10.514 1.00 50.03 77 THR A CA 1
ATOM 572 C C . THR A 1 77 ? 2.228 -2.613 -9.421 1.00 50.03 77 THR A C 1
ATOM 574 O O . THR A 1 77 ? 2.105 -1.767 -8.535 1.00 50.03 77 THR A O 1
ATOM 577 N N . ALA A 1 78 ? 1.461 -3.705 -9.466 1.00 46.59 78 ALA A N 1
ATOM 578 C CA . ALA A 1 78 ? 0.364 -3.992 -8.531 1.00 46.59 78 ALA A CA 1
ATOM 579 C C . ALA A 1 78 ? 0.731 -3.833 -7.031 1.00 46.59 78 ALA A C 1
ATOM 581 O O . ALA A 1 78 ? -0.146 -3.660 -6.191 1.00 46.59 78 ALA A O 1
ATOM 582 N N . SER A 1 79 ? 2.028 -3.812 -6.705 1.00 46.31 79 SER A N 1
ATOM 583 C CA . SER A 1 79 ? 2.579 -3.628 -5.363 1.00 46.31 79 SER A CA 1
ATOM 584 C C . SER A 1 79 ? 2.461 -2.213 -4.782 1.00 46.31 79 SER A C 1
ATOM 586 O O . SER A 1 79 ? 2.567 -2.073 -3.565 1.00 46.31 79 SER A O 1
ATOM 588 N N . VAL A 1 80 ? 2.226 -1.161 -5.573 1.00 50.12 80 VAL A N 1
ATOM 589 C CA . VAL A 1 80 ? 2.049 0.203 -5.010 1.00 50.12 80 VAL A CA 1
ATOM 590 C C . VAL A 1 80 ? 0.635 0.447 -4.478 1.00 50.12 80 VAL A C 1
ATOM 592 O O . VAL A 1 80 ? 0.339 1.496 -3.915 1.00 50.12 80 VAL A O 1
ATOM 595 N N . GLY A 1 81 ? -0.213 -0.574 -4.594 1.00 52.50 81 GLY A N 1
ATOM 596 C CA . GLY A 1 81 ? -1.481 -0.694 -3.901 1.00 52.50 81 GLY A CA 1
ATOM 597 C C . GLY A 1 81 ? -1.535 -1.873 -2.935 1.00 52.50 81 GLY A C 1
ATOM 598 O O . GLY A 1 81 ? -2.648 -2.241 -2.623 1.00 52.50 81 GLY A O 1
ATOM 599 N N . ALA A 1 82 ? -0.418 -2.475 -2.490 1.00 50.72 82 ALA A N 1
ATOM 600 C CA . ALA A 1 82 ? -0.435 -3.694 -1.658 1.00 50.72 82 ALA A CA 1
ATOM 601 C C . ALA A 1 82 ? 0.786 -3.838 -0.715 1.00 50.72 82 ALA A C 1
ATOM 603 O O . ALA A 1 82 ? 1.396 -4.902 -0.644 1.00 50.72 82 ALA A O 1
ATOM 604 N N . GLY A 1 83 ? 1.209 -2.770 -0.031 1.00 54.47 83 GLY A N 1
ATOM 605 C CA . GLY A 1 83 ? 2.445 -2.782 0.777 1.00 54.47 83 GLY A CA 1
ATOM 606 C C . GLY A 1 83 ? 2.267 -2.821 2.296 1.00 54.47 83 GLY A C 1
ATOM 607 O O . GLY A 1 83 ? 3.260 -2.903 3.010 1.00 54.47 83 GLY A O 1
ATOM 608 N N . ASN A 1 84 ? 1.039 -2.713 2.809 1.00 63.34 84 ASN A N 1
ATOM 609 C CA . ASN A 1 84 ? 0.819 -2.529 4.243 1.00 63.34 84 ASN A CA 1
ATOM 610 C C . ASN A 1 84 ? -0.472 -3.215 4.702 1.00 63.34 84 ASN A C 1
ATOM 612 O O . ASN A 1 84 ? -1.497 -2.565 4.900 1.00 63.34 84 ASN A O 1
ATOM 616 N N . LEU A 1 85 ? -0.433 -4.546 4.809 1.00 77.50 85 LEU A N 1
ATOM 617 C CA . LEU A 1 85 ? -1.474 -5.288 5.514 1.00 77.50 85 LEU A CA 1
ATOM 618 C C . LEU A 1 85 ? -1.224 -5.113 7.016 1.00 77.50 85 LEU A C 1
ATOM 620 O O . LEU A 1 85 ? -0.257 -5.657 7.547 1.00 77.50 85 LEU A O 1
ATOM 624 N N . ILE A 1 86 ? -2.073 -4.341 7.686 1.00 80.88 86 ILE A N 1
ATOM 625 C CA . ILE A 1 86 ? -1.965 -4.084 9.124 1.00 80.88 86 ILE A CA 1
ATOM 626 C C . ILE A 1 86 ? -3.096 -4.801 9.854 1.00 80.88 86 ILE A C 1
ATOM 628 O O . ILE A 1 86 ? -4.264 -4.739 9.463 1.00 80.88 86 ILE A O 1
ATOM 632 N N . SER A 1 87 ? -2.731 -5.455 10.956 1.00 89.25 87 SER A N 1
ATOM 633 C CA . SER A 1 87 ? -3.682 -5.837 11.995 1.00 89.25 87 SER A CA 1
ATOM 634 C C . SER A 1 87 ? -3.877 -4.648 12.930 1.00 89.25 87 SER A C 1
ATOM 636 O O . SER A 1 87 ? -2.982 -4.301 13.692 1.00 89.25 87 SER A O 1
ATOM 638 N N . GLU A 1 88 ? -5.053 -4.036 12.865 1.00 87.88 88 GLU A N 1
ATOM 639 C CA . GLU A 1 88 ? -5.467 -2.902 13.702 1.00 87.88 88 GLU A CA 1
ATOM 640 C C . GLU A 1 88 ? -5.956 -3.359 15.090 1.00 87.88 88 GLU A C 1
ATOM 642 O O . GLU A 1 88 ? -6.103 -2.554 16.004 1.00 87.88 88 GLU A O 1
ATOM 647 N N . GLY A 1 89 ? -6.227 -4.661 15.249 1.00 81.56 89 GLY A N 1
ATOM 648 C CA . GLY A 1 89 ? -6.727 -5.261 16.487 1.00 81.56 89 GLY A CA 1
ATOM 649 C C . GLY A 1 89 ? -5.673 -6.010 17.325 1.00 81.56 89 GLY A C 1
ATOM 650 O O . GLY A 1 89 ? -4.537 -6.194 16.883 1.00 81.56 89 GLY A O 1
ATOM 651 N N . PRO A 1 90 ? -6.071 -6.530 18.507 1.00 89.75 90 PRO A N 1
ATOM 652 C CA . PRO A 1 90 ? -7.448 -6.546 19.007 1.00 89.75 90 PRO A CA 1
ATOM 653 C C . PRO A 1 90 ? -7.856 -5.247 19.714 1.00 89.75 90 PRO A C 1
ATOM 655 O O . PRO A 1 90 ? -7.200 -4.817 20.660 1.00 89.75 90 PRO A O 1
ATOM 658 N N . PHE A 1 91 ? -9.008 -4.698 19.329 1.00 93.75 91 PHE A N 1
ATOM 659 C CA . PHE A 1 91 ? -9.737 -3.739 20.156 1.00 93.75 91 PHE A CA 1
ATOM 660 C C . PHE A 1 91 ? -10.461 -4.510 21.261 1.00 93.75 91 PHE A C 1
ATOM 662 O O . PHE A 1 91 ? -11.119 -5.512 20.973 1.00 93.75 91 PHE A O 1
ATOM 669 N N . VAL A 1 92 ? -10.344 -4.063 22.510 1.00 95.38 92 VAL A N 1
ATOM 670 C CA . VAL A 1 92 ? -10.856 -4.767 23.695 1.00 95.38 92 VAL A CA 1
ATOM 671 C C . VAL A 1 92 ? -12.053 -4.028 24.297 1.00 95.38 92 VAL A C 1
ATOM 673 O O . VAL A 1 92 ? -12.034 -2.800 24.445 1.00 95.38 92 VAL A O 1
ATOM 676 N N . ALA A 1 93 ? -13.096 -4.779 24.660 1.00 94.12 93 ALA A N 1
ATOM 677 C CA . ALA A 1 93 ? -14.271 -4.250 25.345 1.00 94.12 93 ALA A CA 1
ATOM 678 C C . ALA A 1 93 ? -13.897 -3.603 26.694 1.00 94.12 93 ALA A C 1
ATOM 680 O O . ALA A 1 93 ? -13.064 -4.110 27.442 1.00 94.12 93 ALA A O 1
ATOM 681 N N . GLY A 1 94 ? -14.500 -2.459 27.005 1.00 89.69 94 GLY A N 1
ATOM 682 C CA . GLY A 1 94 ? -14.208 -1.655 28.195 1.00 89.69 94 GLY A CA 1
ATOM 683 C C . GLY A 1 94 ? -12.918 -0.830 28.112 1.00 89.69 94 GLY A C 1
ATOM 684 O O . GLY A 1 94 ? -12.694 0.012 28.975 1.00 89.69 94 GLY A O 1
ATOM 685 N N . THR A 1 95 ? -12.081 -1.037 27.088 1.00 91.31 95 THR A N 1
ATOM 686 C CA . THR A 1 95 ? -10.863 -0.240 26.853 1.00 91.31 95 THR A CA 1
ATOM 687 C C . THR A 1 95 ? -10.984 0.600 25.589 1.00 91.31 95 THR A C 1
ATOM 689 O O . THR A 1 95 ? -10.836 1.816 25.633 1.00 91.31 95 THR A O 1
ATOM 692 N N . ASN A 1 96 ? -11.277 -0.046 24.458 1.00 91.12 96 ASN A N 1
ATOM 693 C CA . ASN A 1 96 ? -11.374 0.609 23.155 1.00 91.12 96 ASN A CA 1
ATOM 694 C C . ASN A 1 96 ? -12.822 0.867 22.727 1.00 91.12 96 ASN A C 1
ATOM 696 O O . ASN A 1 96 ? -13.072 1.785 21.954 1.00 91.12 96 ASN A O 1
ATOM 700 N N . PHE A 1 97 ? -13.767 0.058 23.208 1.00 94.44 97 PHE A N 1
ATOM 701 C CA . PHE A 1 97 ? -15.189 0.198 22.907 1.00 94.44 97 PHE A CA 1
ATOM 702 C C . PHE A 1 97 ? -16.057 -0.312 24.054 1.00 94.44 97 PHE A C 1
ATOM 704 O O . PHE A 1 97 ? -15.617 -1.128 24.861 1.00 94.44 97 PHE A O 1
ATOM 711 N N . THR A 1 98 ? -17.308 0.129 24.093 1.00 95.31 98 THR A N 1
ATOM 712 C CA . THR A 1 98 ? -18.324 -0.335 25.036 1.00 95.31 98 THR A CA 1
ATOM 713 C C . THR A 1 98 ? -19.385 -1.127 24.265 1.00 95.31 98 THR A C 1
ATOM 715 O O . THR A 1 98 ? -20.067 -0.556 23.405 1.00 95.31 98 THR A O 1
ATOM 718 N N . PRO A 1 99 ? -19.541 -2.438 24.535 1.00 93.94 99 PRO A N 1
ATOM 719 C CA . PRO A 1 99 ? -20.577 -3.249 23.905 1.00 93.94 99 PRO A CA 1
ATOM 720 C C . PRO A 1 99 ? -21.975 -2.662 24.138 1.00 93.94 99 PRO A C 1
ATOM 722 O O . PRO A 1 99 ? -22.295 -2.182 25.223 1.00 93.94 99 PRO A O 1
ATOM 725 N N . GLY A 1 100 ? -22.812 -2.702 23.111 1.00 93.19 100 GLY A N 1
ATOM 726 C CA . GLY A 1 100 ? -24.167 -2.159 23.097 1.00 93.19 100 GLY A CA 1
ATOM 727 C C . GLY A 1 100 ? -24.260 -0.657 22.821 1.00 93.19 100 GLY A C 1
ATOM 728 O O . GLY A 1 100 ? -25.370 -0.170 22.626 1.00 93.19 100 GLY A O 1
ATOM 729 N N . THR A 1 101 ? -23.145 0.085 22.779 1.00 93.19 101 THR A N 1
ATOM 730 C CA . THR A 1 101 ? -23.179 1.550 22.592 1.00 93.19 101 THR A CA 1
ATOM 731 C C . THR A 1 101 ? -22.197 2.077 21.551 1.00 93.19 101 THR A C 1
ATOM 733 O O . THR A 1 101 ? -22.546 2.988 20.803 1.00 93.19 101 THR A O 1
ATOM 736 N N . THR A 1 102 ? -20.987 1.525 21.448 1.00 95.94 102 THR A N 1
ATOM 737 C CA . THR A 1 102 ? -19.997 2.004 20.476 1.00 95.94 102 THR A CA 1
ATOM 738 C C . THR A 1 102 ? -20.357 1.576 19.054 1.00 95.94 102 THR A C 1
ATOM 740 O O . THR A 1 102 ? -20.485 0.387 18.768 1.00 95.94 102 THR A O 1
ATOM 743 N N . THR A 1 103 ? -20.467 2.548 18.148 1.00 95.81 103 THR A N 1
ATOM 744 C CA . THR A 1 103 ? -20.692 2.345 16.704 1.00 95.81 103 THR A CA 1
ATOM 745 C C . THR A 1 103 ? -19.459 2.637 15.861 1.00 95.81 103 THR A C 1
ATOM 747 O O . THR A 1 103 ? -19.454 2.331 14.678 1.00 95.81 103 THR A O 1
ATOM 750 N N . THR A 1 104 ? -18.417 3.237 16.434 1.00 95.19 104 THR A N 1
ATOM 751 C CA . THR A 1 104 ? -17.258 3.702 15.670 1.00 95.19 104 THR A CA 1
ATOM 752 C C . THR A 1 104 ? -15.970 3.247 16.332 1.00 95.19 104 THR A C 1
ATOM 754 O O . THR A 1 104 ? -15.816 3.394 17.544 1.00 95.19 104 THR A O 1
ATOM 757 N N . LEU A 1 105 ? -15.040 2.728 15.532 1.00 94.31 105 LEU A N 1
ATOM 758 C CA . LEU A 1 105 ? -13.662 2.472 15.944 1.00 94.31 105 LEU A CA 1
ATOM 759 C C . LEU A 1 105 ? -12.710 3.303 15.080 1.00 94.31 105 LEU A C 1
ATOM 761 O O . LEU A 1 105 ? -12.925 3.476 13.879 1.00 94.31 105 LEU A O 1
ATOM 765 N N . THR A 1 106 ? -11.647 3.807 15.700 1.00 93.62 106 THR A N 1
ATOM 766 C CA . THR A 1 106 ? -10.581 4.532 15.002 1.00 93.62 106 THR A CA 1
ATOM 767 C C . THR A 1 106 ? -9.441 3.570 14.698 1.00 93.62 106 THR A C 1
ATOM 769 O O . THR A 1 106 ? -8.903 2.938 15.604 1.00 93.62 106 THR A O 1
ATOM 772 N N . LEU A 1 107 ? -9.085 3.475 13.424 1.00 88.94 107 LEU A N 1
ATOM 773 C CA . LEU A 1 107 ? -7.951 2.722 12.899 1.00 88.94 107 LEU A CA 1
ATOM 774 C C . LEU A 1 107 ? -6.697 3.613 12.863 1.00 88.94 107 LEU A C 1
ATOM 776 O O . LEU A 1 107 ? -6.784 4.840 12.928 1.00 88.94 107 LEU A O 1
ATOM 780 N N . SER A 1 108 ? -5.522 3.006 12.726 1.00 86.12 108 SER A N 1
ATOM 781 C CA . SER A 1 108 ? -4.231 3.698 12.655 1.00 86.12 108 SER A CA 1
ATOM 782 C C . SER A 1 108 ? -4.025 4.471 11.347 1.00 86.12 108 SER A C 1
ATOM 784 O O . SER A 1 108 ? -3.242 5.421 11.308 1.00 86.12 108 SER A O 1
ATOM 786 N N . GLN A 1 109 ? -4.741 4.097 10.281 1.00 79.81 109 GLN A N 1
ATOM 787 C CA . GLN A 1 109 ? -4.646 4.717 8.959 1.00 79.81 109 GLN A CA 1
ATOM 788 C C . GLN A 1 109 ? -5.950 4.598 8.154 1.00 79.81 109 GLN A C 1
ATOM 790 O O . GLN A 1 109 ? -6.876 3.872 8.517 1.00 79.81 109 GLN A O 1
ATOM 795 N N . SER A 1 110 ? -6.015 5.319 7.032 1.00 80.94 110 SER A N 1
ATOM 796 C CA . SER A 1 110 ? -7.107 5.199 6.062 1.00 80.94 110 SER A CA 1
ATOM 797 C C . SER A 1 110 ? -6.859 4.043 5.096 1.00 80.94 110 SER A C 1
ATOM 799 O O . SER A 1 110 ? -5.798 3.966 4.480 1.00 80.94 110 SER A O 1
ATOM 801 N N . TYR A 1 111 ? -7.868 3.190 4.910 1.00 78.75 111 TYR A N 1
ATOM 802 C CA . TYR A 1 111 ? -7.832 2.056 3.971 1.00 78.75 111 TYR A CA 1
ATOM 803 C C . TYR A 1 111 ? -8.587 2.323 2.659 1.00 78.75 111 TYR A C 1
ATOM 805 O O . TYR A 1 111 ? -8.705 1.446 1.799 1.00 78.75 111 TYR A O 1
ATOM 813 N N . GLY A 1 112 ? -9.087 3.550 2.477 1.00 78.38 112 GLY A N 1
ATOM 814 C CA . GLY A 1 112 ? -9.760 4.015 1.263 1.00 78.38 112 GLY A CA 1
ATOM 815 C C . GLY A 1 112 ? -11.206 3.535 1.126 1.00 78.38 112 GLY A C 1
ATOM 816 O O . GLY A 1 112 ? -12.112 4.358 1.084 1.00 78.38 112 GLY A O 1
ATOM 817 N N . THR A 1 113 ? -11.438 2.221 1.070 1.00 78.50 113 THR A N 1
ATOM 818 C CA . THR A 1 113 ? -12.780 1.624 0.924 1.00 78.50 113 THR A CA 1
ATOM 819 C C . THR A 1 113 ? -13.020 0.512 1.944 1.00 78.50 113 THR A C 1
ATOM 821 O O . THR A 1 113 ? -12.087 -0.179 2.344 1.00 78.50 113 THR A O 1
ATOM 824 N N . ALA A 1 114 ? -14.279 0.299 2.341 1.00 83.06 114 ALA A N 1
ATOM 825 C CA . ALA A 1 114 ? -14.676 -0.785 3.244 1.00 83.06 114 ALA A CA 1
ATOM 826 C C . ALA A 1 114 ? -14.332 -2.183 2.690 1.00 83.06 114 ALA A C 1
ATOM 828 O O . ALA A 1 114 ? -14.079 -3.099 3.465 1.00 83.06 114 ALA A O 1
ATOM 829 N N . ALA A 1 115 ? -14.245 -2.332 1.361 1.00 81.56 115 ALA A N 1
ATOM 830 C CA . ALA A 1 115 ? -13.835 -3.579 0.707 1.00 81.56 115 ALA A CA 1
ATOM 831 C C . ALA A 1 115 ? -12.369 -3.974 0.986 1.00 81.56 115 ALA A C 1
ATOM 833 O O . ALA A 1 115 ? -11.999 -5.132 0.817 1.00 81.56 115 ALA A O 1
ATOM 834 N N . ASN A 1 116 ? -11.542 -3.022 1.426 1.00 80.19 116 ASN A N 1
ATOM 835 C CA . ASN A 1 116 ? -10.132 -3.233 1.757 1.00 80.19 116 ASN A CA 1
ATOM 836 C C . ASN A 1 116 ? -9.917 -3.657 3.220 1.00 80.19 116 ASN A C 1
ATOM 838 O O . ASN A 1 116 ? -8.776 -3.816 3.657 1.00 80.19 116 ASN A O 1
ATOM 842 N N . VAL A 1 117 ? -10.997 -3.800 3.993 1.00 87.44 117 VAL A N 1
ATOM 843 C CA . VAL A 1 117 ? -10.956 -4.080 5.427 1.00 87.44 117 VAL A CA 1
ATOM 844 C C . VAL A 1 117 ? -11.810 -5.302 5.732 1.00 87.44 117 VAL A C 1
ATOM 846 O O . VAL A 1 117 ? -12.952 -5.398 5.291 1.00 87.44 117 VAL A O 1
ATOM 849 N N . GLN A 1 118 ? -11.266 -6.218 6.524 1.00 91.62 118 GLN A N 1
ATOM 850 C CA . GLN A 1 118 ? -11.979 -7.352 7.098 1.00 91.62 118 GLN A CA 1
ATOM 851 C C . GLN A 1 118 ? -12.179 -7.116 8.591 1.00 91.62 118 GLN A C 1
ATOM 853 O O . GLN A 1 118 ? -11.227 -6.813 9.313 1.00 91.62 118 GLN A O 1
ATOM 858 N N . VAL A 1 119 ? -13.421 -7.259 9.050 1.00 94.00 119 VAL A N 1
ATOM 859 C CA . VAL A 1 119 ? -13.800 -7.053 10.449 1.00 94.00 119 VAL A CA 1
ATOM 860 C C . VAL A 1 119 ? -14.346 -8.342 11.031 1.00 94.00 119 VAL A C 1
ATOM 862 O O . VAL A 1 119 ? -15.171 -9.013 10.411 1.00 94.00 119 VAL A O 1
ATOM 865 N N . HIS A 1 120 ? -13.913 -8.667 12.245 1.00 95.31 120 HIS A N 1
ATOM 866 C CA . HIS A 1 120 ? -14.367 -9.836 12.979 1.00 95.31 120 HIS A CA 1
ATOM 867 C C . HIS A 1 120 ? -14.718 -9.476 14.425 1.00 95.31 120 HIS A C 1
ATOM 869 O O . HIS A 1 120 ? -13.903 -8.888 15.138 1.00 95.31 120 HIS A O 1
ATOM 875 N N . PHE A 1 121 ? -15.901 -9.885 14.880 1.00 95.12 121 PHE A N 1
ATOM 876 C CA . PHE A 1 121 ? -16.335 -9.808 16.278 1.00 95.12 121 PHE A CA 1
ATOM 877 C C . PHE A 1 121 ? -16.114 -11.162 16.943 1.00 95.12 121 PHE A C 1
ATOM 879 O O . PHE A 1 121 ? -16.735 -12.148 16.552 1.00 95.12 121 PHE A O 1
ATOM 886 N N . ASP A 1 122 ? -15.176 -11.235 17.889 1.00 93.44 122 ASP A N 1
ATOM 887 C CA . ASP A 1 122 ? -14.732 -12.486 18.522 1.00 93.44 122 ASP A CA 1
ATOM 888 C C . ASP A 1 122 ? -14.428 -13.612 17.509 1.00 93.44 122 ASP A C 1
ATOM 890 O O . ASP A 1 122 ? -14.696 -14.787 17.740 1.00 93.44 122 ASP A O 1
ATOM 894 N N . GLY A 1 123 ? -13.880 -13.240 16.347 1.00 89.56 123 GLY A N 1
ATOM 895 C CA . GLY A 1 123 ? -13.570 -14.157 15.242 1.00 89.56 123 GLY A CA 1
ATOM 896 C C . GLY A 1 123 ? -14.684 -14.314 14.198 1.00 89.56 123 GLY A C 1
ATOM 897 O O . GLY A 1 123 ? -14.414 -14.767 13.086 1.00 89.56 123 GLY A O 1
ATOM 898 N N . THR A 1 124 ? -15.906 -13.862 14.485 1.00 93.81 124 THR A N 1
ATOM 899 C CA . THR A 1 124 ? -17.038 -13.919 13.549 1.00 93.81 124 THR A CA 1
ATOM 900 C C . THR A 1 124 ? -16.970 -12.778 12.541 1.00 93.81 124 THR A C 1
ATOM 902 O O . THR A 1 124 ? -17.071 -11.610 12.919 1.00 93.81 124 THR A O 1
ATOM 905 N N . TYR A 1 125 ? -16.827 -13.113 11.258 1.00 93.94 125 TYR A N 1
ATOM 906 C CA . TYR A 1 125 ? -16.783 -12.143 10.161 1.00 93.94 125 TYR A CA 1
ATOM 907 C C . TYR A 1 125 ? -18.041 -11.259 10.115 1.00 93.94 125 TYR A C 1
ATOM 909 O O . TYR A 1 125 ? -19.156 -11.763 10.247 1.00 93.94 125 TYR A O 1
ATOM 917 N N . GLN A 1 126 ? -17.848 -9.955 9.915 1.00 94.12 126 GLN A N 1
ATOM 918 C CA . GLN A 1 126 ? -18.909 -8.978 9.668 1.00 94.12 126 GLN A CA 1
ATOM 919 C C . GLN A 1 126 ? -18.898 -8.594 8.186 1.00 94.12 126 GLN A C 1
ATOM 921 O O . GLN A 1 126 ? -17.845 -8.262 7.640 1.00 94.12 126 GLN A O 1
ATOM 926 N N . GLY A 1 127 ? -20.060 -8.642 7.533 1.00 90.50 127 GLY A N 1
ATOM 927 C CA . GLY A 1 127 ? -20.190 -8.285 6.120 1.00 90.50 127 GLY A CA 1
ATOM 928 C C . GLY A 1 127 ? -19.945 -6.796 5.866 1.00 90.50 127 GLY A C 1
ATOM 929 O O . GLY A 1 127 ? -20.230 -5.952 6.716 1.00 90.50 127 GLY A O 1
ATOM 930 N N . THR A 1 128 ? -19.441 -6.455 4.676 1.00 87.00 128 THR A N 1
ATOM 931 C CA . THR A 1 128 ? -19.180 -5.059 4.264 1.00 87.00 128 THR A CA 1
ATOM 932 C C . THR A 1 128 ? -20.444 -4.201 4.155 1.00 87.00 128 THR A C 1
ATOM 934 O O . THR A 1 128 ? -20.352 -2.991 4.004 1.00 87.00 128 THR A O 1
ATOM 937 N N . ASP A 1 129 ? -21.627 -4.811 4.199 1.00 92.19 129 ASP A N 1
ATOM 938 C CA . ASP A 1 129 ? -22.930 -4.150 4.286 1.00 92.19 129 ASP A CA 1
ATOM 939 C C . ASP A 1 129 ? -23.261 -3.646 5.703 1.00 92.19 129 ASP A C 1
ATOM 941 O O . ASP A 1 129 ? -24.169 -2.834 5.872 1.00 92.19 129 ASP A O 1
ATOM 945 N N . GLN A 1 130 ? -22.521 -4.091 6.723 1.00 92.69 130 GLN A N 1
ATOM 946 C CA . GLN A 1 130 ? -22.775 -3.775 8.134 1.00 92.69 130 GLN A CA 1
ATOM 947 C C . GLN A 1 130 ? -21.940 -2.601 8.661 1.00 92.69 130 GLN A C 1
ATOM 949 O O . GLN A 1 130 ? -22.154 -2.148 9.790 1.00 92.69 130 GLN A O 1
ATOM 954 N N . TYR A 1 131 ? -21.000 -2.096 7.862 1.00 94.00 131 TYR A N 1
ATOM 955 C CA . TYR A 1 131 ? -20.141 -0.977 8.225 1.00 94.00 131 TYR A CA 1
ATOM 956 C C . TYR A 1 131 ? -19.748 -0.129 7.019 1.00 94.00 131 TYR A C 1
ATOM 958 O O . TYR A 1 131 ? -19.735 -0.573 5.876 1.00 94.00 131 TYR A O 1
ATOM 966 N N . THR A 1 132 ? -19.363 1.108 7.299 1.00 91.69 132 THR A N 1
ATOM 967 C CA . THR A 1 132 ? -18.778 2.036 6.335 1.00 91.69 132 THR A CA 1
ATOM 968 C C . THR A 1 132 ? -17.403 2.479 6.816 1.00 91.69 132 THR A C 1
ATOM 970 O O . THR A 1 132 ? -17.101 2.431 8.009 1.00 91.69 132 THR A O 1
ATOM 973 N N . LEU A 1 133 ? -16.545 2.885 5.882 1.00 88.00 133 LEU A N 1
ATOM 974 C CA . LEU A 1 133 ? -15.222 3.417 6.189 1.00 88.00 133 LEU A CA 1
ATOM 975 C C . LEU A 1 133 ? -15.157 4.878 5.745 1.00 88.00 133 LEU A C 1
ATOM 977 O O . LEU A 1 133 ? -15.398 5.180 4.577 1.00 88.00 133 LEU A O 1
ATOM 981 N N . ASN A 1 134 ? -14.814 5.772 6.669 1.00 84.44 134 ASN A N 1
ATOM 982 C CA . ASN A 1 134 ? -14.579 7.182 6.387 1.00 84.44 134 ASN A CA 1
ATOM 983 C C . ASN A 1 134 ? -13.199 7.588 6.915 1.00 84.44 134 ASN A C 1
ATOM 985 O O . ASN A 1 134 ? -12.994 7.758 8.119 1.00 84.44 134 ASN A O 1
ATOM 989 N N . GLY A 1 135 ? -12.232 7.705 6.005 1.00 79.69 135 GLY A N 1
ATOM 990 C CA . GLY A 1 135 ? -10.832 7.886 6.375 1.00 79.69 135 GLY A CA 1
ATOM 991 C C . GLY A 1 135 ? -10.347 6.722 7.243 1.00 79.69 135 GLY A C 1
ATOM 992 O O . GLY A 1 135 ? -10.415 5.566 6.833 1.00 79.69 135 GLY A O 1
ATOM 993 N N . ALA A 1 136 ? -9.874 7.038 8.449 1.00 86.19 136 ALA A N 1
ATOM 994 C CA . ALA A 1 136 ? -9.431 6.054 9.437 1.00 86.19 136 ALA A CA 1
ATOM 995 C C . ALA A 1 136 ? -10.545 5.597 10.400 1.00 86.19 136 ALA A C 1
ATOM 997 O O . ALA A 1 136 ? -10.270 4.861 11.338 1.00 86.19 136 ALA A O 1
ATOM 998 N N . GLN A 1 137 ? -11.793 6.036 10.223 1.00 91.69 137 GLN A N 1
ATOM 999 C CA . GLN A 1 137 ? -12.901 5.618 11.084 1.00 91.69 137 GLN A CA 1
ATOM 1000 C C . GLN A 1 137 ? -13.721 4.532 10.406 1.00 91.69 137 GLN A C 1
ATOM 1002 O O . GLN A 1 137 ? -14.235 4.732 9.303 1.00 91.69 137 GLN A O 1
ATOM 1007 N N . ILE A 1 138 ? -13.881 3.405 11.093 1.00 93.69 138 ILE A N 1
ATOM 1008 C CA . ILE A 1 138 ? -14.872 2.401 10.730 1.00 93.69 138 ILE A CA 1
ATOM 1009 C C . ILE A 1 138 ? -16.144 2.648 11.531 1.00 93.69 138 ILE A C 1
ATOM 1011 O O . ILE A 1 138 ? -16.099 2.773 12.754 1.00 93.69 138 ILE A O 1
ATOM 1015 N N . ILE A 1 139 ? -17.266 2.762 10.829 1.00 95.50 139 ILE A N 1
ATOM 1016 C CA . ILE A 1 139 ? -18.563 3.136 11.387 1.00 95.50 139 ILE A CA 1
ATOM 1017 C C . ILE A 1 139 ? -19.528 1.985 11.119 1.00 95.50 139 ILE A C 1
ATOM 1019 O O . ILE A 1 139 ? -19.905 1.735 9.975 1.00 95.50 139 ILE A O 1
ATOM 1023 N N . PHE A 1 140 ? -19.919 1.280 12.171 1.00 96.00 140 PHE A N 1
ATOM 1024 C CA . PHE A 1 140 ? -20.912 0.217 12.139 1.00 96.00 140 PHE A CA 1
ATOM 1025 C C . PHE A 1 140 ? -22.323 0.801 12.056 1.00 96.00 140 PHE A C 1
ATOM 1027 O O . PHE A 1 140 ? -22.648 1.775 12.738 1.00 96.00 140 PHE A O 1
ATOM 1034 N N . ASN A 1 141 ? -23.186 0.170 11.260 1.00 95.44 141 ASN A N 1
ATOM 1035 C CA . ASN A 1 141 ? -24.583 0.591 11.103 1.00 95.44 141 ASN A CA 1
ATOM 1036 C C . ASN A 1 141 ? -25.405 0.383 12.386 1.00 95.44 141 ASN A C 1
ATOM 1038 O O . ASN A 1 141 ? -26.436 1.022 12.585 1.00 95.44 141 ASN A O 1
ATOM 1042 N N . VAL A 1 142 ? -24.952 -0.531 13.245 1.00 94.31 142 VAL A N 1
ATOM 1043 C CA . VAL A 1 142 ? -25.550 -0.885 14.535 1.00 94.31 142 VAL A CA 1
ATOM 1044 C C . VAL A 1 142 ? -24.425 -0.927 15.576 1.00 94.31 142 VAL A C 1
ATOM 1046 O O . VAL A 1 142 ? -23.306 -1.308 15.222 1.00 94.31 142 VAL A O 1
ATOM 1049 N N . PRO A 1 143 ? -24.670 -0.546 16.846 1.00 95.06 143 PRO A N 1
ATOM 1050 C CA . PRO A 1 143 ? -23.665 -0.676 17.898 1.00 95.06 143 PRO A CA 1
ATOM 1051 C C . PRO A 1 143 ? -23.109 -2.098 17.999 1.00 95.06 143 PRO A C 1
ATOM 1053 O O . PRO A 1 143 ? -23.850 -3.069 17.827 1.00 95.06 143 PRO A O 1
ATOM 1056 N N . ILE A 1 144 ? -21.818 -2.218 18.326 1.00 94.19 144 ILE A N 1
ATOM 1057 C CA . ILE A 1 144 ? -21.161 -3.515 18.542 1.00 94.19 144 ILE A CA 1
ATOM 1058 C C . ILE A 1 144 ? -21.977 -4.297 19.592 1.00 94.19 144 ILE A C 1
ATOM 1060 O O . ILE A 1 144 ? -22.159 -3.771 20.690 1.00 94.19 144 ILE A O 1
ATOM 1064 N N . PRO A 1 145 ? -22.494 -5.507 19.303 1.00 95.12 145 PRO A N 1
ATOM 1065 C CA . PRO A 1 145 ? -23.433 -6.196 20.190 1.00 95.12 145 PRO A CA 1
ATOM 1066 C C . PRO A 1 145 ? -22.889 -6.478 21.596 1.00 95.12 145 PRO A C 1
ATOM 1068 O O . PRO A 1 145 ? -21.695 -6.713 21.793 1.00 95.12 145 PRO A O 1
ATOM 1071 N N . VAL A 1 146 ? -23.788 -6.518 22.585 1.00 92.94 146 VAL A N 1
ATOM 1072 C CA . VAL A 1 146 ? -23.449 -6.978 23.941 1.00 92.94 146 VAL A CA 1
ATOM 1073 C C . VAL A 1 146 ? -23.003 -8.441 23.875 1.00 92.94 146 VAL A C 1
ATOM 1075 O O . VAL A 1 146 ? -23.675 -9.268 23.264 1.00 92.94 146 VAL A O 1
ATOM 1078 N N . GLY A 1 147 ? -21.870 -8.753 24.506 1.00 90.25 147 GLY A N 1
ATOM 1079 C CA . GLY A 1 147 ? -21.251 -10.081 24.473 1.00 90.25 147 GLY A CA 1
ATOM 1080 C C . GLY A 1 147 ? -20.004 -10.169 23.592 1.00 90.25 147 GLY A C 1
ATOM 1081 O O . GLY A 1 147 ? -19.250 -11.124 23.750 1.00 90.25 147 GLY A O 1
ATOM 1082 N N . VAL A 1 148 ? -19.744 -9.164 22.743 1.00 94.62 148 VAL A N 1
ATOM 1083 C CA . VAL A 1 148 ? -18.487 -9.068 21.988 1.00 94.62 148 VAL A CA 1
ATOM 1084 C C . VAL A 1 148 ? -17.359 -8.587 22.902 1.00 94.62 148 VAL A C 1
ATOM 1086 O O . VAL A 1 148 ? -17.440 -7.492 23.461 1.00 94.62 148 VAL A O 1
ATOM 1089 N N . ASN A 1 149 ? -16.295 -9.378 23.038 1.00 94.50 149 ASN A N 1
ATOM 1090 C CA . ASN A 1 149 ? -15.146 -9.051 23.891 1.00 94.50 149 ASN A CA 1
ATOM 1091 C C . ASN A 1 149 ? -13.990 -8.424 23.109 1.00 94.50 149 ASN A C 1
ATOM 1093 O O . ASN A 1 149 ? -13.276 -7.564 23.635 1.00 94.50 149 ASN A O 1
ATOM 1097 N N . LYS A 1 150 ? -13.790 -8.860 21.862 1.00 94.69 150 LYS A N 1
ATOM 1098 C CA . LYS A 1 150 ? -12.718 -8.396 20.984 1.00 94.69 150 LYS A CA 1
ATOM 1099 C C . LYS A 1 150 ? -13.231 -8.108 19.582 1.00 94.69 150 LYS A C 1
ATOM 1101 O O . LYS A 1 150 ? -13.970 -8.897 18.996 1.00 94.69 150 LYS A O 1
ATOM 1106 N N . VAL A 1 151 ? -12.751 -7.009 19.012 1.00 95.00 151 VAL A N 1
ATOM 1107 C CA . VAL A 1 151 ? -12.917 -6.705 17.589 1.00 95.00 151 VAL A CA 1
ATOM 1108 C C . VAL A 1 151 ? -11.553 -6.771 16.918 1.00 95.00 151 VAL A C 1
ATOM 1110 O O . VAL A 1 151 ? -10.603 -6.107 17.337 1.00 95.00 151 VAL A O 1
ATOM 1113 N N . TYR A 1 152 ? -11.454 -7.589 15.877 1.00 95.00 152 TYR A N 1
ATOM 1114 C CA . TYR A 1 152 ? -10.276 -7.688 15.028 1.00 95.00 152 TYR A CA 1
ATOM 1115 C C . TYR A 1 152 ? -10.573 -6.997 13.711 1.00 95.00 152 TYR A C 1
ATOM 1117 O O . TYR A 1 152 ? -11.578 -7.291 13.064 1.00 95.00 152 TYR A O 1
ATOM 1125 N N . VAL A 1 153 ? -9.694 -6.083 13.322 1.00 93.00 153 VAL A N 1
ATOM 1126 C CA . VAL A 1 153 ? -9.766 -5.407 12.034 1.00 93.00 153 VAL A CA 1
ATOM 1127 C C . VAL A 1 153 ? -8.440 -5.634 11.328 1.00 93.00 153 VAL A C 1
ATOM 1129 O O . VAL A 1 153 ? -7.380 -5.379 11.898 1.00 93.00 153 VAL A O 1
ATOM 1132 N N . VAL A 1 154 ? -8.500 -6.157 10.109 1.00 89.81 154 VAL A N 1
ATOM 1133 C CA . VAL A 1 154 ? -7.336 -6.334 9.240 1.00 89.81 154 VAL A CA 1
ATOM 1134 C C . VAL A 1 154 ? -7.611 -5.562 7.966 1.00 89.81 154 VAL A C 1
ATOM 1136 O O . VAL A 1 154 ? -8.604 -5.815 7.288 1.00 89.81 154 VAL A O 1
ATOM 1139 N N . GLY A 1 155 ? -6.756 -4.596 7.662 1.00 85.06 155 GLY A N 1
ATOM 1140 C CA . GLY A 1 155 ? -6.904 -3.737 6.496 1.00 85.06 155 GLY A CA 1
ATOM 1141 C C . GLY A 1 155 ? -5.640 -3.749 5.656 1.00 85.06 155 GLY A C 1
ATOM 1142 O O . GLY A 1 155 ? -4.530 -3.774 6.186 1.00 85.06 155 GLY A O 1
ATOM 1143 N N . GLY A 1 156 ? -5.801 -3.724 4.340 1.00 77.12 156 GLY A N 1
ATOM 1144 C CA . GLY A 1 156 ? -4.695 -3.568 3.404 1.00 77.12 156 GLY A CA 1
ATOM 1145 C C . GLY A 1 156 ? -5.179 -2.867 2.148 1.00 77.12 156 GLY A C 1
ATOM 1146 O O . GLY A 1 156 ? -6.319 -3.049 1.730 1.00 77.12 156 GLY A O 1
ATOM 1147 N N . THR A 1 157 ? -4.334 -2.048 1.531 1.00 63.56 157 THR A N 1
ATOM 1148 C CA . THR A 1 157 ? -4.633 -1.571 0.180 1.00 63.56 157 THR A CA 1
ATOM 1149 C C . THR A 1 157 ? -4.639 -2.767 -0.786 1.00 63.56 157 THR A C 1
ATOM 1151 O O . THR A 1 157 ? -4.005 -3.786 -0.507 1.00 63.56 157 THR A O 1
ATOM 1154 N N . THR A 1 158 ? -5.441 -2.662 -1.857 1.00 52.47 158 THR A N 1
ATOM 1155 C CA . THR A 1 158 ? -5.754 -3.690 -2.875 1.00 52.47 158 THR A CA 1
ATOM 1156 C C . THR A 1 158 ? -4.812 -4.896 -2.930 1.00 52.47 158 THR A C 1
ATOM 1158 O O . THR A 1 158 ? -3.621 -4.762 -3.173 1.00 52.47 158 THR A O 1
ATOM 1161 N N . LEU A 1 159 ? -5.352 -6.109 -2.806 1.00 46.56 159 LEU A N 1
ATOM 1162 C CA . LEU A 1 159 ? -4.557 -7.324 -2.959 1.00 46.56 159 LEU A CA 1
ATOM 1163 C C . LEU A 1 159 ? -3.889 -7.346 -4.345 1.00 46.56 159 LEU A C 1
ATOM 1165 O O . LEU A 1 159 ? -4.573 -7.331 -5.372 1.00 46.56 159 LEU A O 1
ATOM 1169 N N . SER A 1 160 ? -2.560 -7.445 -4.390 1.00 47.88 160 SER A N 1
ATOM 1170 C CA . SER A 1 160 ? -1.901 -7.957 -5.586 1.00 47.88 160 SER A CA 1
ATOM 1171 C C . SER A 1 160 ? -2.346 -9.408 -5.717 1.00 47.88 160 SER A C 1
ATOM 1173 O O . SER A 1 160 ? -1.856 -10.280 -5.000 1.00 47.88 160 SER A O 1
ATOM 1175 N N . ALA A 1 161 ? -3.300 -9.691 -6.60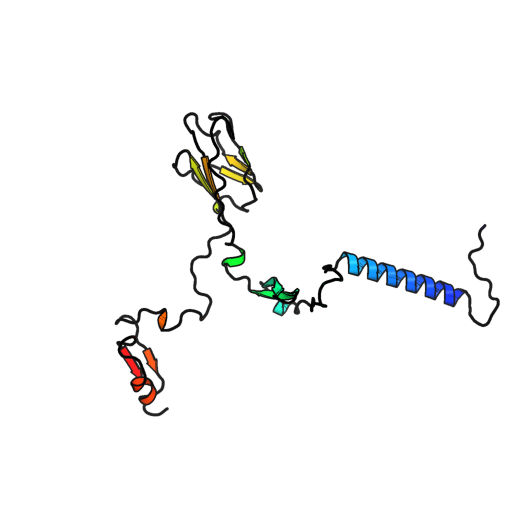5 1.00 49.28 161 ALA A N 1
ATOM 1176 C CA . ALA A 1 161 ? -3.387 -11.039 -7.145 1.00 49.28 161 ALA A CA 1
ATOM 1177 C C . ALA A 1 161 ? -1.979 -11.362 -7.656 1.00 49.28 161 ALA A C 1
ATOM 1179 O O . ALA A 1 161 ? -1.377 -10.499 -8.293 1.00 49.28 161 ALA A O 1
ATOM 1180 N N . ASN A 1 162 ? -1.438 -12.534 -7.322 1.00 52.19 162 ASN A N 1
ATOM 1181 C CA . ASN A 1 162 ? -0.108 -13.012 -7.720 1.00 52.19 162 ASN A CA 1
ATOM 1182 C C . ASN A 1 162 ? 0.018 -13.177 -9.252 1.00 52.19 162 ASN A C 1
ATOM 1184 O O . ASN A 1 162 ? 0.428 -14.230 -9.733 1.00 52.19 162 ASN A O 1
ATOM 1188 N N . LEU A 1 163 ? -0.395 -12.182 -10.037 1.00 62.00 163 LEU A N 1
ATOM 1189 C CA . LEU A 1 163 ? -0.178 -12.111 -11.459 1.00 62.00 163 LEU A CA 1
ATOM 1190 C C . LEU A 1 163 ? 1.320 -11.878 -11.643 1.00 62.00 163 LEU A C 1
ATOM 1192 O O . LEU A 1 163 ? 1.822 -10.816 -11.257 1.00 62.00 163 LEU A O 1
ATOM 1196 N N . PRO A 1 164 ? 2.046 -12.851 -12.211 1.00 65.19 164 PRO A N 1
ATOM 1197 C CA . PRO A 1 164 ? 3.412 -12.606 -12.624 1.00 65.19 164 PRO A CA 1
ATOM 1198 C C . PRO A 1 164 ? 3.414 -11.417 -13.590 1.00 65.19 164 PRO A C 1
ATOM 1200 O O . PRO A 1 164 ? 2.510 -11.267 -14.419 1.00 65.19 164 PRO A O 1
ATOM 1203 N N . SER A 1 165 ? 4.412 -10.540 -13.472 1.00 61.28 165 SER A N 1
ATOM 1204 C CA . SER A 1 165 ? 4.556 -9.418 -14.398 1.00 61.28 165 SER A CA 1
ATOM 1205 C C . SER A 1 165 ? 4.668 -9.933 -15.837 1.00 61.28 165 SER A C 1
ATOM 1207 O O . SER A 1 165 ? 5.108 -11.064 -16.071 1.00 61.28 165 SER A O 1
ATOM 1209 N N . SER A 1 166 ? 4.252 -9.120 -16.811 1.00 67.06 166 SER A N 1
ATOM 1210 C CA . SER A 1 166 ? 4.279 -9.512 -18.225 1.00 67.06 166 SER A CA 1
ATOM 1211 C C . SER A 1 166 ? 5.667 -10.028 -18.618 1.00 67.06 166 SER A C 1
ATOM 1213 O O . SER A 1 166 ? 6.656 -9.316 -18.466 1.00 67.06 166 SER A O 1
ATOM 1215 N N . GLY A 1 167 ? 5.738 -11.271 -19.103 1.00 70.56 167 GLY A N 1
ATOM 1216 C CA . GLY A 1 167 ? 6.990 -11.917 -19.515 1.00 70.56 167 GLY A CA 1
ATOM 1217 C C . GLY A 1 167 ? 7.870 -12.473 -18.384 1.00 70.56 167 GLY A C 1
ATOM 1218 O O . GLY A 1 167 ? 8.960 -12.952 -18.671 1.00 70.56 167 GLY A O 1
ATOM 1219 N N . SER A 1 168 ? 7.435 -12.445 -17.119 1.00 79.31 168 SER A N 1
ATOM 1220 C CA . SER A 1 168 ? 8.233 -12.961 -15.985 1.00 79.31 168 SER A CA 1
ATOM 1221 C C . SER A 1 168 ? 8.082 -14.459 -15.715 1.00 79.31 168 SER A C 1
ATOM 1223 O O . SER A 1 168 ? 8.822 -15.016 -14.903 1.00 79.31 168 SER A O 1
ATOM 1225 N N . VAL A 1 169 ? 7.151 -15.129 -16.396 1.00 84.50 169 VAL A N 1
ATOM 1226 C CA . VAL A 1 169 ? 7.007 -16.587 -16.340 1.00 84.50 169 VAL A CA 1
ATOM 1227 C C . VAL A 1 169 ? 7.902 -17.202 -17.409 1.00 84.50 169 VAL A C 1
ATOM 1229 O O . VAL A 1 169 ? 7.567 -17.175 -18.591 1.00 84.50 169 VAL A O 1
ATOM 1232 N N . GLY A 1 170 ? 9.051 -17.728 -16.988 1.00 84.69 170 GLY A N 1
ATOM 1233 C CA . GLY A 1 170 ? 9.950 -18.510 -17.832 1.00 84.69 170 GLY A CA 1
ATOM 1234 C C . GLY A 1 170 ? 9.675 -20.011 -17.750 1.00 84.69 170 GLY A C 1
ATOM 1235 O O . GLY A 1 170 ? 8.835 -20.477 -16.980 1.00 84.69 170 GLY A O 1
ATOM 1236 N N . ASP A 1 171 ? 10.433 -20.786 -18.523 1.00 81.62 171 ASP A N 1
ATOM 1237 C CA . ASP A 1 171 ? 10.238 -22.235 -18.652 1.00 81.62 171 ASP A CA 1
ATOM 1238 C C . ASP A 1 171 ? 10.354 -22.987 -17.320 1.00 81.62 171 ASP A C 1
ATOM 1240 O O . ASP A 1 171 ? 9.667 -23.985 -17.127 1.00 81.62 171 ASP A O 1
ATOM 1244 N N . ALA A 1 172 ? 11.188 -22.506 -16.392 1.00 81.94 172 ALA A N 1
ATOM 1245 C CA . ALA A 1 172 ? 11.372 -23.113 -15.073 1.00 81.94 172 ALA A CA 1
ATOM 1246 C C . ALA A 1 172 ? 10.160 -22.914 -14.148 1.00 81.94 172 ALA A C 1
ATOM 1248 O O . ALA A 1 172 ? 9.941 -23.709 -13.236 1.00 81.94 172 ALA A O 1
ATOM 1249 N N . GLN A 1 173 ? 9.370 -21.863 -14.381 1.00 84.56 173 GLN A N 1
ATOM 1250 C CA . GLN A 1 173 ? 8.137 -21.582 -13.647 1.00 84.56 173 GLN A CA 1
ATOM 1251 C C . GLN A 1 173 ? 6.918 -22.313 -14.237 1.00 84.56 173 GLN A C 1
ATOM 1253 O O . GLN A 1 173 ? 5.836 -22.271 -13.653 1.00 84.56 173 GLN A O 1
ATOM 1258 N N . ILE A 1 174 ? 7.077 -22.982 -15.383 1.00 83.31 174 ILE A N 1
ATOM 1259 C CA . ILE A 1 174 ? 6.007 -23.685 -16.091 1.00 83.31 174 ILE A CA 1
ATOM 1260 C C . ILE A 1 174 ? 6.115 -25.185 -15.805 1.00 83.31 174 ILE A C 1
ATOM 1262 O O . ILE A 1 174 ? 7.140 -25.816 -16.054 1.00 83.31 174 ILE A O 1
ATOM 1266 N N . ASN A 1 175 ? 5.028 -25.793 -15.321 1.00 82.88 175 ASN A N 1
ATOM 1267 C CA . ASN A 1 175 ? 4.951 -27.248 -15.238 1.00 82.88 175 ASN A CA 1
ATOM 1268 C C . ASN A 1 175 ? 4.631 -27.836 -16.618 1.00 82.88 175 ASN A C 1
ATOM 1270 O O . ASN A 1 175 ? 3.479 -27.901 -17.046 1.00 82.88 175 ASN A O 1
ATOM 1274 N N . TRP A 1 176 ? 5.668 -28.279 -17.313 1.00 82.94 176 TRP A N 1
ATOM 1275 C CA . TRP A 1 176 ? 5.565 -28.858 -18.648 1.00 82.94 176 TRP A CA 1
ATOM 1276 C C . TRP A 1 176 ? 5.026 -30.292 -18.670 1.00 82.94 176 TRP A C 1
ATOM 1278 O O . TRP A 1 176 ? 4.516 -30.695 -19.713 1.00 82.94 176 TRP A O 1
ATOM 1288 N N . GLY A 1 177 ? 5.129 -31.042 -17.560 1.00 69.19 177 GLY A N 1
ATOM 1289 C CA . GLY A 1 177 ? 5.024 -32.507 -17.414 1.00 69.19 177 GLY A CA 1
ATOM 1290 C C . GLY A 1 177 ? 3.877 -33.222 -18.144 1.00 69.19 177 GLY A C 1
ATOM 1291 O O . GLY A 1 177 ? 2.970 -33.762 -17.522 1.00 69.19 177 GLY A O 1
ATOM 1292 N N . GLY A 1 178 ? 3.923 -33.255 -19.477 1.00 68.88 178 GLY A N 1
ATOM 1293 C CA . GLY A 1 178 ? 2.895 -33.847 -20.333 1.00 68.88 178 GLY A CA 1
ATOM 1294 C C . GLY A 1 178 ? 1.627 -33.003 -20.515 1.00 68.88 178 GLY A C 1
ATOM 1295 O O . GLY A 1 178 ? 0.655 -33.506 -21.076 1.00 68.88 178 GLY A O 1
ATOM 1296 N N . ILE A 1 179 ? 1.612 -31.738 -20.090 1.00 75.44 179 ILE A N 1
ATOM 1297 C CA . ILE A 1 179 ? 0.470 -30.828 -20.299 1.00 75.44 179 ILE A CA 1
ATOM 1298 C C . ILE A 1 179 ? 0.758 -29.890 -21.470 1.00 75.44 179 ILE A C 1
ATOM 1300 O O . ILE A 1 179 ? -0.077 -29.741 -22.360 1.00 75.44 179 ILE A O 1
ATOM 1304 N N . LEU A 1 180 ? 1.965 -29.328 -21.517 1.00 81.56 180 LEU A N 1
ATOM 1305 C CA . LEU A 1 180 ? 2.384 -28.366 -22.532 1.00 81.56 180 LEU A CA 1
ATOM 1306 C C . LEU A 1 180 ? 3.409 -28.984 -23.488 1.00 81.56 180 LEU A C 1
ATOM 1308 O O . LEU A 1 180 ? 4.109 -29.939 -23.148 1.00 81.56 180 LEU A O 1
ATOM 1312 N N . ASN A 1 181 ? 3.485 -28.438 -24.702 1.00 86.94 181 ASN A N 1
ATOM 1313 C CA . ASN A 1 181 ? 4.428 -28.861 -25.732 1.00 86.94 181 ASN A CA 1
ATOM 1314 C C . ASN A 1 181 ? 5.318 -27.677 -26.111 1.00 86.94 181 ASN A C 1
ATOM 1316 O O . ASN A 1 181 ? 4.813 -26.584 -26.364 1.00 86.94 181 ASN A O 1
ATOM 1320 N N . ARG A 1 182 ? 6.633 -27.894 -26.177 1.00 88.19 182 ARG A N 1
ATOM 1321 C CA . ARG A 1 182 ? 7.577 -26.869 -26.636 1.00 88.19 182 ARG A CA 1
ATOM 1322 C C . ARG A 1 182 ? 7.692 -26.887 -28.160 1.00 88.19 182 ARG A C 1
ATOM 1324 O O . ARG A 1 182 ? 7.760 -27.955 -28.758 1.00 88.19 182 ARG A O 1
ATOM 1331 N N . VAL A 1 183 ? 7.749 -25.718 -28.788 1.00 89.94 183 VAL A N 1
ATOM 1332 C CA . VAL A 1 183 ? 8.045 -25.576 -30.220 1.00 89.94 183 VAL A CA 1
ATOM 1333 C C . VAL A 1 183 ? 9.408 -24.906 -30.363 1.00 89.94 183 VAL A C 1
ATOM 1335 O O . VAL A 1 183 ? 9.691 -23.940 -29.654 1.00 89.94 183 VAL A O 1
ATOM 1338 N N . VAL A 1 184 ? 10.256 -25.452 -31.231 1.00 88.88 184 VAL A N 1
ATOM 1339 C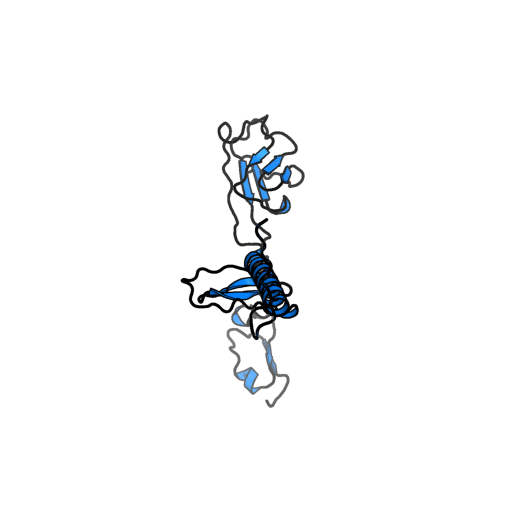 CA . VAL A 1 184 ? 11.593 -24.932 -31.545 1.00 88.88 184 VAL A CA 1
ATOM 1340 C C . VAL A 1 184 ? 11.784 -24.830 -33.056 1.00 88.88 184 VAL A C 1
ATOM 1342 O O . VAL A 1 184 ? 11.120 -25.533 -33.816 1.00 88.88 184 VAL A O 1
ATOM 1345 N N . ASP A 1 185 ? 12.717 -23.988 -33.493 1.00 91.88 185 ASP A N 1
ATOM 1346 C CA . ASP A 1 185 ? 12.864 -23.657 -34.916 1.00 91.88 185 ASP A CA 1
ATOM 1347 C C . ASP A 1 185 ? 13.605 -24.727 -35.734 1.00 91.88 185 ASP A C 1
ATOM 1349 O O . ASP A 1 185 ? 13.422 -24.824 -36.945 1.00 91.88 185 ASP A O 1
ATOM 1353 N N . SER A 1 186 ? 14.428 -25.566 -35.092 1.00 92.19 186 SER A N 1
ATOM 1354 C CA . SER A 1 186 ? 15.254 -26.561 -35.785 1.00 92.19 186 SER A CA 1
ATOM 1355 C C . SER A 1 186 ? 15.403 -27.876 -35.021 1.00 92.19 186 SER A C 1
ATOM 1357 O O . SER A 1 186 ? 15.237 -27.947 -33.799 1.00 92.19 186 SER A O 1
ATOM 1359 N N . ILE A 1 187 ? 15.798 -28.936 -35.734 1.00 88.56 187 ILE A N 1
ATOM 1360 C CA . ILE A 1 187 ? 16.128 -30.231 -35.117 1.00 88.56 187 ILE A CA 1
ATOM 1361 C C . ILE A 1 187 ? 17.334 -30.107 -34.178 1.00 88.56 187 ILE A C 1
ATOM 1363 O O . ILE A 1 187 ? 17.387 -30.780 -33.148 1.00 88.56 187 ILE A O 1
ATOM 1367 N N . ALA A 1 188 ? 18.292 -29.231 -34.490 1.00 89.81 188 ALA A N 1
ATOM 1368 C CA . ALA A 1 188 ? 19.429 -28.972 -33.612 1.00 89.81 188 ALA A CA 1
ATOM 1369 C C . ALA A 1 188 ? 18.974 -28.391 -32.261 1.00 89.81 188 ALA A C 1
ATOM 1371 O O . ALA A 1 188 ? 19.405 -28.877 -31.215 1.00 89.81 188 ALA A O 1
ATOM 1372 N N . ALA A 1 189 ? 18.045 -27.429 -32.275 1.00 88.06 189 ALA A N 1
ATOM 1373 C CA . ALA A 1 189 ? 17.461 -26.862 -31.060 1.00 88.06 189 ALA A CA 1
ATOM 1374 C C . ALA A 1 189 ? 16.637 -27.897 -30.275 1.00 88.06 189 ALA A C 1
ATOM 1376 O O . ALA A 1 189 ? 16.715 -27.943 -29.050 1.00 88.06 189 ALA A O 1
ATOM 1377 N N . LEU A 1 190 ? 15.916 -28.785 -30.971 1.00 87.62 190 LEU A N 1
ATOM 1378 C CA . LEU A 1 190 ? 15.158 -29.873 -30.343 1.00 87.62 190 LEU A CA 1
ATOM 1379 C C . LEU A 1 190 ? 16.072 -30.824 -29.562 1.00 87.62 190 LEU A C 1
ATOM 1381 O O . LEU A 1 190 ? 15.746 -31.220 -28.446 1.00 87.62 190 LEU A O 1
ATOM 1385 N N . ARG A 1 191 ? 17.239 -31.155 -30.126 1.00 86.44 191 ARG A N 1
ATOM 1386 C CA . ARG A 1 191 ? 18.236 -32.018 -29.474 1.00 86.44 191 ARG A CA 1
ATOM 1387 C C . ARG A 1 191 ? 18.896 -31.376 -28.253 1.00 86.44 191 ARG A C 1
ATOM 1389 O O . ARG A 1 191 ? 19.430 -32.107 -27.426 1.00 86.44 191 ARG A O 1
ATOM 1396 N N . ALA A 1 192 ? 18.884 -30.048 -28.153 1.00 87.62 192 ALA A N 1
ATOM 1397 C CA . ALA A 1 192 ? 19.484 -29.304 -27.047 1.00 87.62 192 ALA A CA 1
ATOM 1398 C C . ALA A 1 192 ? 18.541 -29.126 -25.837 1.00 87.62 192 ALA A C 1
ATOM 1400 O O . ALA A 1 192 ? 18.983 -28.658 -24.789 1.00 87.62 192 ALA A O 1
ATOM 1401 N N . LEU A 1 193 ? 17.255 -29.486 -25.954 1.00 85.12 193 LEU A N 1
ATOM 1402 C CA . LEU A 1 193 ? 16.294 -29.379 -24.853 1.00 85.12 193 LEU A CA 1
ATOM 1403 C C . LEU A 1 193 ? 16.549 -30.424 -23.757 1.00 85.12 193 LEU A C 1
ATOM 1405 O O . LEU A 1 193 ? 16.884 -31.577 -24.027 1.00 85.12 193 LEU A O 1
ATOM 1409 N N . SER A 1 194 ? 16.307 -30.040 -22.501 1.00 80.38 194 SER A N 1
ATOM 1410 C CA . SER A 1 194 ? 16.354 -30.966 -21.368 1.00 80.38 194 SER A CA 1
ATOM 1411 C C . SER A 1 194 ? 15.124 -31.883 -21.351 1.00 80.38 194 SER A C 1
ATOM 1413 O O . SER A 1 194 ? 13.984 -31.426 -21.235 1.00 80.38 194 SER A O 1
ATOM 1415 N N . SER A 1 195 ? 15.348 -33.198 -21.386 1.00 75.38 195 SER A N 1
ATOM 1416 C CA . SER A 1 195 ? 14.277 -34.205 -21.299 1.00 75.38 195 SER A CA 1
ATOM 1417 C C . SER A 1 195 ? 13.627 -34.292 -19.913 1.00 75.38 195 SER A C 1
ATOM 1419 O O . SER A 1 195 ? 12.549 -34.861 -19.783 1.00 75.38 195 SER A O 1
ATOM 1421 N N . GLY A 1 196 ? 14.267 -33.728 -18.881 1.00 74.75 196 GLY A N 1
ATOM 1422 C CA . GLY A 1 196 ? 13.719 -33.655 -17.523 1.00 74.75 196 GLY A CA 1
ATOM 1423 C C . GLY A 1 196 ? 12.648 -32.576 -17.343 1.00 74.75 196 GLY A C 1
ATOM 1424 O O . GLY A 1 196 ? 11.843 -32.676 -16.424 1.00 74.75 196 GLY A O 1
ATOM 1425 N N . SER A 1 197 ? 12.629 -31.562 -18.214 1.00 76.00 197 SER A N 1
ATOM 1426 C CA . SER A 1 197 ? 11.630 -30.486 -18.183 1.00 76.00 197 SER A CA 1
ATOM 1427 C C . SER A 1 197 ? 10.694 -30.549 -19.384 1.00 76.00 197 SER A C 1
ATOM 1429 O O . SER A 1 197 ? 9.523 -30.251 -19.239 1.00 76.00 197 SER A O 1
ATOM 1431 N N . HIS A 1 198 ? 11.153 -30.969 -20.565 1.00 84.25 198 HIS A N 1
ATOM 1432 C CA . HIS A 1 198 ? 10.348 -30.945 -21.787 1.00 84.25 198 HIS A CA 1
ATOM 1433 C C . HIS A 1 198 ? 10.001 -32.362 -22.253 1.00 84.25 198 HIS A C 1
ATOM 1435 O O . HIS A 1 198 ? 10.689 -32.945 -23.087 1.00 84.25 198 HIS A O 1
ATOM 1441 N N . ASN A 1 199 ? 8.895 -32.912 -21.747 1.00 81.62 199 ASN A N 1
ATOM 1442 C CA . ASN A 1 199 ? 8.459 -34.268 -22.107 1.00 81.62 199 ASN A CA 1
ATOM 1443 C C . ASN A 1 199 ? 7.887 -34.360 -23.533 1.00 81.62 199 ASN A C 1
ATOM 1445 O O . ASN A 1 199 ? 7.821 -35.451 -24.095 1.00 81.62 199 ASN A O 1
ATOM 1449 N N . ARG A 1 200 ? 7.444 -33.236 -24.119 1.00 84.12 200 ARG A N 1
ATOM 1450 C CA . ARG A 1 200 ? 6.963 -33.160 -25.505 1.00 84.12 200 ARG A CA 1
ATOM 1451 C C . ARG A 1 200 ? 7.459 -31.887 -26.183 1.00 84.12 200 ARG A C 1
ATOM 1453 O O . ARG A 1 200 ? 7.209 -30.786 -25.688 1.00 84.12 200 ARG A O 1
ATOM 1460 N N . ALA A 1 201 ? 8.108 -32.032 -27.334 1.00 87.44 201 ALA A N 1
ATOM 1461 C CA . ALA A 1 201 ? 8.587 -30.907 -28.126 1.00 87.44 201 ALA A CA 1
ATOM 1462 C C . ALA A 1 201 ? 8.541 -31.205 -29.635 1.00 87.44 201 ALA A C 1
ATOM 1464 O O . ALA A 1 201 ? 8.661 -32.361 -30.040 1.00 87.44 201 ALA A O 1
ATOM 1465 N N . PHE A 1 202 ? 8.365 -30.166 -30.453 1.00 88.06 202 PHE A N 1
ATOM 1466 C CA . PHE A 1 202 ? 8.296 -30.242 -31.915 1.00 88.06 202 PHE A CA 1
ATOM 1467 C C . PHE A 1 202 ? 9.260 -29.245 -32.559 1.00 88.06 202 PHE A C 1
ATOM 1469 O O . PHE A 1 202 ? 9.400 -28.124 -32.069 1.00 88.06 202 PHE A O 1
ATOM 1476 N N . ALA A 1 203 ? 9.878 -29.637 -33.675 1.00 90.44 203 ALA A N 1
ATOM 1477 C CA . ALA A 1 203 ? 10.650 -28.734 -34.525 1.00 90.44 203 ALA A CA 1
ATOM 1478 C C . ALA A 1 203 ? 9.799 -28.277 -35.719 1.00 90.44 203 ALA A C 1
ATOM 1480 O O . ALA A 1 203 ? 9.140 -29.104 -36.351 1.00 90.44 203 ALA A O 1
ATOM 1481 N N . THR A 1 204 ? 9.812 -26.981 -36.029 1.00 90.56 204 THR A N 1
ATOM 1482 C CA . THR A 1 204 ? 9.105 -26.416 -37.196 1.00 90.56 204 THR A CA 1
ATOM 1483 C C . THR A 1 204 ? 9.930 -26.488 -38.481 1.00 90.56 204 THR A C 1
ATOM 1485 O O . THR A 1 204 ? 9.356 -26.486 -39.568 1.00 90.56 204 THR A O 1
ATOM 1488 N N . GLY A 1 205 ? 11.257 -26.605 -38.373 1.00 86.88 205 GLY A N 1
ATOM 1489 C CA . GLY A 1 205 ? 12.186 -26.740 -39.492 1.00 86.88 205 GLY A CA 1
ATOM 1490 C C . GLY A 1 205 ? 13.247 -27.820 -39.266 1.00 86.88 205 GLY A C 1
ATOM 1491 O O . GLY A 1 205 ? 13.531 -28.232 -38.139 1.00 86.88 205 GLY A O 1
ATOM 1492 N N . TYR A 1 206 ? 13.842 -28.305 -40.360 1.00 81.06 206 TYR A N 1
ATOM 1493 C CA . TYR A 1 206 ? 14.952 -29.267 -40.300 1.00 81.06 206 TYR A CA 1
ATOM 1494 C C . TYR A 1 206 ? 16.293 -28.560 -40.048 1.00 81.06 206 TYR A C 1
ATOM 1496 O O . TYR A 1 206 ? 17.080 -28.995 -39.207 1.00 81.06 206 TYR A O 1
ATOM 1504 N N . TYR A 1 207 ? 16.522 -27.447 -40.746 1.00 79.56 207 TYR A N 1
ATOM 1505 C CA . TYR A 1 207 ? 17.721 -26.618 -40.644 1.00 79.56 207 TYR A CA 1
ATOM 1506 C C . TYR A 1 207 ? 17.386 -25.311 -39.924 1.00 79.56 207 TYR A C 1
ATOM 1508 O O . TYR A 1 207 ? 16.328 -24.734 -40.170 1.00 79.56 207 TYR A O 1
ATOM 1516 N N . GLY A 1 208 ? 18.284 -24.882 -39.041 1.00 59.78 208 GLY A N 1
ATOM 1517 C CA . GLY A 1 208 ? 18.321 -23.545 -38.451 1.00 59.78 208 GLY A CA 1
ATOM 1518 C C . GLY A 1 208 ? 19.668 -22.916 -38.745 1.00 59.78 208 GLY A C 1
ATOM 1519 O O . GLY A 1 208 ? 20.646 -23.698 -38.824 1.00 59.78 208 GLY A O 1
#